Protein AF-A0A6N8BKL2-F1 (afdb_monomer)

Radius of gyration: 17.56 Å; Cα contacts (8 Å, |Δi|>4): 182; chains: 1; bounding box: 46×35×54 Å

Foldseek 3Di:
DDPVVVVVVLVVVLVVLVVVLVVLLQVLLVVCLVCVVVLVVLVVVVCVVCVVLPPDDLVRNLVVQLVVLVVLLQVQLQVLLADVNPSVVVVSNSVSNSSSSCCNVPVQLVQLVPPLCVLSSVLSSVSSVLSNVCNVVVVSDPVPDDPVSVVCNVVGNSVSSSVSSCCNRPVSVVRCVVRPVPD

Sequence (183 aa):
MNLSKRREILNKIILVFILVFIALCFIFTIIGNSFPSITSKVLIAAEEGFSGFVGLDPVQLAIAIFQKNLISSLVVAFISCYLFGIPIFVFMLVNTALIGALLAEHPNFIVGLLPHGIIEIPAVCIALALGWHIWRRKEKTWLKIKRRDVIFFMKTVVPLLIIAAVVEVYVTPHIISRYIILP

Nearest PDB structures (foldseek):
  3szr-assembly1_A  TM=2.527E-01  e=6.346E+00  Homo sapiens
  8hpk-assembly1_A  TM=2.379E-01  e=8.819E+00  Oxalobacter formigenes

Structure (mmCIF, N/CA/C/O backbone):
data_AF-A0A6N8BKL2-F1
#
_entry.id   AF-A0A6N8BKL2-F1
#
loop_
_atom_site.group_PDB
_atom_site.id
_atom_site.type_symbol
_atom_site.label_atom_id
_atom_site.label_alt_id
_atom_site.label_comp_id
_atom_site.label_asym_id
_atom_site.label_entity_id
_atom_site.label_seq_id
_atom_site.pdbx_PDB_ins_code
_atom_site.Cartn_x
_atom_site.Cartn_y
_atom_site.Cartn_z
_atom_site.occupancy
_atom_site.B_iso_or_equiv
_atom_site.auth_seq_id
_atom_site.auth_comp_id
_atom_site.auth_asym_id
_atom_site.auth_atom_id
_atom_site.pdbx_PDB_model_num
ATOM 1 N N . MET A 1 1 ? -27.707 7.767 12.984 1.00 60.28 1 MET A N 1
ATOM 2 C CA . MET A 1 1 ? -27.342 7.646 11.549 1.00 60.28 1 MET A CA 1
ATOM 3 C C . MET A 1 1 ? -27.581 6.214 11.092 1.00 60.28 1 MET A C 1
ATOM 5 O O . MET A 1 1 ? -26.948 5.328 11.657 1.00 60.28 1 MET A O 1
ATOM 9 N N . ASN A 1 2 ? -28.492 6.004 10.133 1.00 76.94 2 ASN A N 1
ATOM 10 C CA . ASN A 1 2 ? -28.848 4.687 9.578 1.00 76.94 2 ASN A CA 1
ATOM 11 C C . ASN A 1 2 ? -27.622 4.008 8.914 1.00 76.94 2 ASN A C 1
ATOM 13 O O . ASN A 1 2 ? -26.730 4.696 8.408 1.00 76.94 2 ASN A O 1
ATOM 17 N N . LEU A 1 3 ? -27.565 2.672 8.946 1.00 71.44 3 LEU A N 1
ATOM 18 C CA . LEU A 1 3 ? -26.536 1.832 8.322 1.00 71.44 3 LEU A CA 1
ATOM 19 C C . LEU A 1 3 ? -26.370 2.120 6.823 1.00 71.44 3 LEU A C 1
ATOM 21 O O . LEU A 1 3 ? -25.237 2.136 6.343 1.00 71.44 3 LEU A O 1
ATOM 25 N N . SER A 1 4 ? -27.459 2.423 6.109 1.00 76.38 4 SER A N 1
ATOM 26 C CA . SER A 1 4 ? -27.415 2.825 4.694 1.00 76.38 4 SER A CA 1
ATOM 27 C C . SER A 1 4 ? -26.560 4.079 4.480 1.00 76.38 4 SER A C 1
ATOM 29 O O . SER A 1 4 ? -25.617 4.068 3.695 1.00 76.38 4 SER A O 1
ATOM 31 N N . LYS A 1 5 ? -26.799 5.123 5.280 1.00 76.00 5 LYS A N 1
ATOM 32 C CA . LYS A 1 5 ? -26.067 6.398 5.227 1.00 76.00 5 LYS A CA 1
ATOM 33 C C . LYS A 1 5 ? -24.588 6.246 5.615 1.00 76.00 5 LYS A C 1
ATOM 35 O O . LYS A 1 5 ? -23.735 6.950 5.089 1.00 76.00 5 LYS A O 1
ATOM 40 N N . ARG A 1 6 ? -24.257 5.303 6.512 1.00 72.44 6 ARG A N 1
ATOM 41 C CA . ARG A 1 6 ? -22.858 4.951 6.848 1.00 72.44 6 ARG A CA 1
ATOM 42 C C . ARG A 1 6 ? -22.132 4.296 5.675 1.00 72.44 6 ARG A C 1
ATOM 44 O O . ARG A 1 6 ? -20.995 4.667 5.404 1.00 72.44 6 ARG A O 1
ATOM 51 N N . ARG A 1 7 ? -22.781 3.341 5.002 1.00 77.38 7 ARG A N 1
ATOM 52 C CA . ARG A 1 7 ? -22.221 2.676 3.816 1.00 77.38 7 ARG A CA 1
ATOM 53 C C . ARG A 1 7 ? -21.999 3.665 2.678 1.00 77.38 7 ARG A C 1
ATOM 55 O O . ARG A 1 7 ? -20.935 3.655 2.080 1.00 77.38 7 ARG A O 1
ATOM 62 N N . GLU A 1 8 ? -22.951 4.560 2.441 1.00 82.31 8 GLU A N 1
ATOM 63 C CA . GLU A 1 8 ? -22.830 5.584 1.400 1.00 82.31 8 GLU A CA 1
ATOM 64 C C . GLU A 1 8 ? -21.620 6.508 1.627 1.00 82.31 8 GLU A C 1
ATOM 66 O O . GLU A 1 8 ? -20.831 6.731 0.712 1.00 82.31 8 GLU A O 1
ATOM 71 N N . ILE A 1 9 ? -21.431 7.000 2.857 1.00 77.00 9 ILE A N 1
ATOM 72 C CA . ILE A 1 9 ? -20.270 7.833 3.210 1.00 77.00 9 ILE A CA 1
ATOM 73 C C . ILE A 1 9 ? -18.964 7.054 3.024 1.00 77.00 9 ILE A C 1
ATOM 75 O O . ILE A 1 9 ? -18.010 7.593 2.470 1.00 77.00 9 ILE A O 1
ATOM 79 N N . LEU A 1 10 ? -18.916 5.791 3.459 1.00 72.38 10 LEU A N 1
ATOM 80 C CA . LEU A 1 10 ? -17.725 4.955 3.316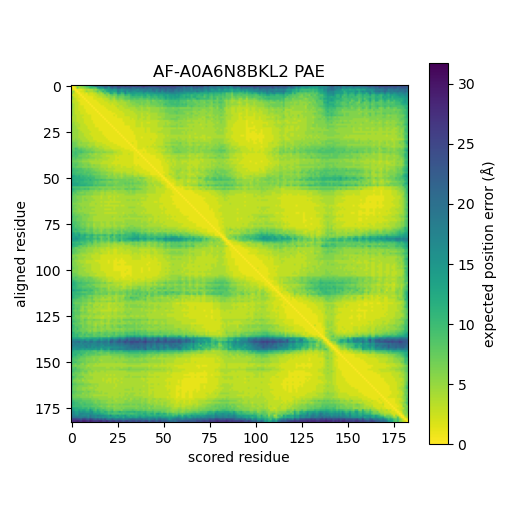 1.00 72.38 10 LEU A CA 1
ATOM 81 C C . LEU A 1 10 ? -17.371 4.725 1.841 1.00 72.38 10 LEU A C 1
ATOM 83 O O . LEU A 1 10 ? -16.214 4.882 1.466 1.00 72.38 10 LEU A O 1
ATOM 87 N N . ASN A 1 11 ? -18.365 4.431 1.003 1.00 79.44 11 ASN A N 1
ATOM 88 C CA . ASN A 1 11 ? -18.169 4.249 -0.433 1.00 79.44 11 ASN A CA 1
ATOM 89 C C . ASN A 1 11 ? -17.652 5.532 -1.095 1.00 79.44 11 ASN A C 1
ATOM 91 O O . ASN A 1 11 ? -16.732 5.469 -1.905 1.00 79.44 11 ASN A O 1
ATOM 95 N N . LYS A 1 12 ? -18.192 6.699 -0.718 1.00 82.81 12 LYS A N 1
ATOM 96 C CA . LYS A 1 12 ? -17.707 8.001 -1.202 1.00 82.81 12 LYS A CA 1
ATOM 97 C C . LYS A 1 12 ? -16.255 8.254 -0.799 1.00 82.81 12 LYS A C 1
ATOM 99 O O . LYS A 1 12 ? -15.475 8.700 -1.629 1.00 82.81 12 LYS A O 1
ATOM 104 N N . ILE A 1 13 ? -15.883 7.940 0.443 1.00 77.38 13 ILE A N 1
ATOM 105 C CA . ILE A 1 13 ? -14.498 8.074 0.915 1.00 77.38 13 ILE A CA 1
ATOM 106 C C . ILE A 1 13 ? -13.573 7.159 0.109 1.00 77.38 13 ILE A C 1
ATOM 108 O O . ILE A 1 13 ? -12.581 7.642 -0.423 1.00 77.38 13 ILE A O 1
ATOM 112 N N . ILE A 1 14 ? -13.910 5.874 -0.030 1.00 77.31 14 ILE A N 1
ATOM 113 C CA . ILE A 1 14 ? -13.110 4.914 -0.808 1.00 77.31 14 ILE A CA 1
ATOM 114 C C . ILE A 1 14 ? -12.957 5.388 -2.258 1.00 77.31 14 ILE A C 1
ATOM 116 O O . ILE A 1 14 ? -11.851 5.372 -2.788 1.00 77.31 14 ILE A O 1
ATOM 120 N N . LEU A 1 15 ? -14.037 5.870 -2.877 1.00 83.81 15 LEU A N 1
ATOM 121 C CA . LEU A 1 15 ? -13.996 6.406 -4.235 1.00 83.81 15 LEU A CA 1
ATOM 122 C C . LEU A 1 15 ? -13.052 7.611 -4.343 1.00 83.81 15 LEU A C 1
ATOM 124 O O . LEU A 1 15 ? -12.209 7.636 -5.233 1.00 83.81 15 LEU A O 1
ATOM 128 N N . VAL A 1 16 ? -13.150 8.582 -3.430 1.00 84.62 16 VAL A N 1
ATOM 129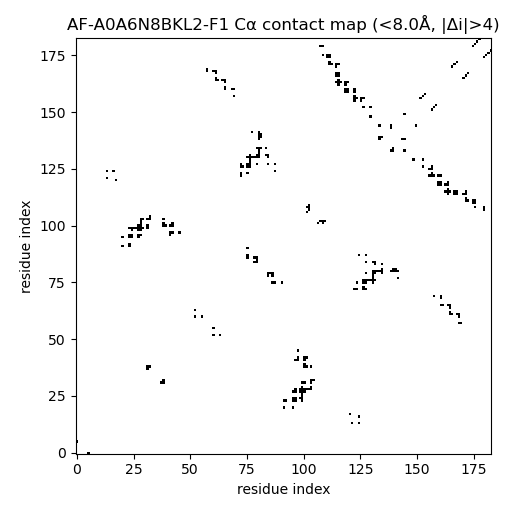 C CA . VAL A 1 16 ? -12.233 9.734 -3.399 1.00 84.62 16 VAL A CA 1
ATOM 130 C C . VAL A 1 16 ? -10.787 9.270 -3.230 1.00 84.62 16 VAL A C 1
ATOM 132 O O . VAL A 1 16 ? -9.911 9.765 -3.930 1.00 84.62 16 VAL A O 1
ATOM 135 N N . PHE A 1 17 ? -10.533 8.291 -2.361 1.00 80.50 17 PHE A N 1
ATOM 136 C CA . PHE A 1 17 ? -9.200 7.719 -2.171 1.00 80.50 17 PHE A CA 1
ATOM 137 C C . PHE A 1 17 ? -8.637 7.100 -3.447 1.00 80.50 17 PHE A C 1
ATOM 139 O O . PHE A 1 17 ? -7.495 7.383 -3.801 1.00 80.50 17 PHE A O 1
ATOM 146 N N . ILE A 1 18 ? -9.439 6.307 -4.156 1.00 81.25 18 ILE A N 1
ATOM 147 C CA . ILE A 1 18 ? -9.050 5.711 -5.437 1.00 81.25 18 ILE A CA 1
ATOM 148 C C . ILE A 1 18 ? -8.745 6.810 -6.461 1.00 81.25 18 ILE A C 1
ATOM 150 O O . ILE A 1 18 ? -7.708 6.763 -7.115 1.00 81.25 18 ILE A O 1
ATOM 154 N N . LEU A 1 19 ? -9.600 7.831 -6.568 1.00 87.06 19 LEU A N 1
ATOM 155 C CA . LEU A 1 19 ? -9.392 8.940 -7.504 1.00 87.06 19 LEU A CA 1
ATOM 156 C C . LEU A 1 19 ? -8.116 9.731 -7.191 1.00 87.06 19 LEU A C 1
ATOM 158 O O . LEU A 1 19 ? -7.357 10.045 -8.105 1.00 87.06 19 LEU A O 1
ATOM 162 N N . VAL A 1 20 ? -7.847 10.014 -5.914 1.00 87.75 20 VAL A N 1
ATOM 163 C CA . VAL A 1 20 ? -6.612 10.689 -5.488 1.00 87.75 20 VAL A CA 1
ATOM 164 C C . VAL A 1 20 ? -5.393 9.808 -5.757 1.00 87.75 20 VAL A C 1
ATOM 166 O O . VAL A 1 20 ? -4.382 10.320 -6.223 1.00 87.75 20 VAL A O 1
ATOM 169 N N . PHE A 1 21 ? -5.478 8.496 -5.520 1.00 86.56 21 PHE A N 1
ATOM 170 C CA . PHE A 1 21 ? -4.390 7.562 -5.825 1.00 86.56 21 PHE A CA 1
ATOM 171 C C . PHE A 1 21 ? -4.045 7.585 -7.316 1.00 86.56 21 PHE A C 1
ATOM 173 O O . PHE A 1 21 ? -2.887 7.763 -7.680 1.00 86.56 21 PHE A O 1
ATOM 180 N N . ILE A 1 22 ? -5.064 7.478 -8.174 1.00 86.88 22 ILE A N 1
ATOM 181 C CA . ILE A 1 22 ? -4.908 7.528 -9.631 1.00 86.88 22 ILE A CA 1
ATOM 182 C C . ILE A 1 22 ? -4.297 8.869 -10.052 1.00 86.88 22 ILE A C 1
ATOM 184 O O . ILE A 1 22 ? -3.325 8.887 -10.804 1.00 86.88 22 ILE A O 1
ATOM 188 N N . ALA A 1 23 ? -4.819 9.987 -9.539 1.00 91.69 23 ALA A N 1
ATOM 189 C CA . ALA A 1 23 ? -4.293 11.315 -9.844 1.00 91.69 23 ALA A CA 1
ATOM 190 C C . ALA A 1 23 ? -2.820 11.460 -9.432 1.00 91.69 23 ALA A C 1
ATOM 192 O O . ALA A 1 23 ? -2.018 11.974 -10.210 1.00 91.69 23 ALA A O 1
ATOM 193 N N . LEU A 1 24 ? -2.445 10.969 -8.247 1.00 92.56 24 LEU A N 1
ATOM 194 C CA . LEU A 1 24 ? -1.059 10.981 -7.786 1.00 92.56 24 LEU A CA 1
ATOM 195 C C . LEU A 1 24 ? -0.154 10.105 -8.655 1.00 92.56 24 LEU A C 1
ATOM 197 O O . LEU A 1 24 ? 0.937 10.557 -8.983 1.00 92.56 24 LEU A O 1
ATOM 201 N N . CYS A 1 25 ? -0.596 8.919 -9.091 1.00 90.88 25 CYS A N 1
ATOM 202 C CA . CYS A 1 25 ? 0.165 8.112 -10.051 1.00 90.88 25 CYS A CA 1
ATOM 203 C C . CYS A 1 25 ? 0.470 8.910 -11.326 1.00 90.88 25 CYS A C 1
ATOM 205 O O . CYS A 1 25 ? 1.629 8.995 -11.718 1.00 90.88 25 CYS A O 1
ATOM 207 N N . PHE A 1 26 ? -0.535 9.560 -11.928 1.00 92.44 26 PHE A N 1
ATOM 208 C CA . PHE A 1 26 ? -0.327 10.396 -13.117 1.00 92.44 26 PHE A CA 1
ATOM 209 C C . PHE A 1 26 ? 0.631 11.562 -12.852 1.00 92.44 26 PHE A C 1
ATOM 211 O O . PHE A 1 26 ? 1.537 11.805 -13.649 1.00 92.44 26 PHE A O 1
ATOM 218 N N . ILE A 1 27 ? 0.460 12.265 -11.730 1.00 95.25 27 ILE A N 1
ATOM 219 C CA . ILE A 1 27 ? 1.337 13.376 -11.340 1.00 95.25 27 ILE A CA 1
ATOM 220 C C . ILE A 1 27 ? 2.782 12.888 -11.200 1.00 95.25 27 ILE A C 1
ATOM 222 O O . ILE A 1 27 ? 3.684 13.488 -11.781 1.00 95.25 27 ILE A O 1
ATOM 226 N N . PHE A 1 28 ? 3.016 11.789 -10.481 1.00 95.31 28 PHE A N 1
ATOM 227 C CA . PHE A 1 28 ? 4.360 11.251 -10.291 1.00 95.31 28 PHE A CA 1
ATOM 228 C C . PHE A 1 28 ? 4.961 10.676 -11.574 1.00 95.31 28 PHE A C 1
ATOM 230 O O . PHE A 1 28 ? 6.167 10.803 -11.759 1.00 95.31 28 PHE A O 1
ATOM 237 N N . THR A 1 29 ? 4.160 10.142 -12.499 1.00 95.00 29 THR A N 1
ATOM 238 C CA . THR A 1 29 ? 4.642 9.774 -13.839 1.00 95.00 29 THR A CA 1
ATOM 239 C C . THR A 1 29 ? 5.080 11.000 -14.642 1.00 95.00 29 THR A C 1
ATOM 241 O O . THR A 1 29 ? 6.131 10.968 -15.279 1.00 95.00 29 THR A O 1
ATOM 244 N N . ILE A 1 30 ? 4.330 12.107 -14.602 1.00 95.88 30 ILE A N 1
ATOM 245 C CA . ILE A 1 30 ? 4.718 13.356 -15.285 1.00 95.88 30 ILE A CA 1
ATOM 246 C C . ILE A 1 30 ? 5.999 13.935 -14.673 1.00 95.88 30 ILE A C 1
ATOM 248 O O . ILE A 1 30 ? 6.917 14.317 -15.402 1.00 95.88 30 ILE A O 1
ATOM 252 N N . ILE A 1 31 ? 6.082 13.972 -13.339 1.00 95.25 31 ILE A N 1
ATOM 253 C CA . ILE A 1 31 ? 7.291 14.390 -12.617 1.00 95.25 31 ILE A CA 1
ATOM 254 C C . ILE A 1 31 ? 8.466 13.486 -12.998 1.00 95.25 31 ILE A C 1
ATOM 256 O O . ILE A 1 31 ? 9.531 13.997 -13.331 1.00 95.25 31 ILE A O 1
ATOM 260 N N . GLY A 1 32 ? 8.277 12.166 -13.014 1.00 95.00 32 GLY A N 1
ATOM 261 C CA . GLY A 1 32 ? 9.332 11.213 -13.350 1.00 95.00 32 GLY A CA 1
ATOM 262 C C . GLY A 1 32 ? 9.868 11.381 -14.776 1.00 95.00 32 GLY A C 1
ATOM 263 O O . GLY A 1 32 ? 11.079 11.364 -14.988 1.00 95.00 32 GLY A O 1
ATOM 264 N N . ASN A 1 33 ? 8.988 11.647 -15.745 1.00 94.69 33 ASN A N 1
ATOM 265 C CA . ASN A 1 33 ? 9.389 11.973 -17.119 1.00 94.69 33 ASN A CA 1
ATOM 266 C C . ASN A 1 33 ? 10.136 13.313 -17.216 1.00 94.69 33 ASN A C 1
ATOM 268 O O . ASN A 1 33 ? 11.060 13.462 -18.012 1.00 94.69 33 ASN A O 1
ATOM 272 N N . SER A 1 34 ? 9.740 14.295 -16.403 1.00 96.56 34 SER A N 1
ATOM 273 C CA . SER A 1 34 ? 10.339 15.636 -16.405 1.00 96.56 34 SER A CA 1
ATOM 274 C C . SER A 1 34 ? 11.691 15.677 -15.683 1.00 96.56 34 SER A C 1
ATOM 276 O O . SER A 1 34 ? 12.529 16.525 -15.987 1.00 96.56 34 SER A O 1
ATOM 278 N N . PHE A 1 35 ? 11.915 14.767 -14.729 1.00 95.94 35 PHE A N 1
ATOM 279 C CA . PHE A 1 35 ? 13.113 14.716 -13.893 1.00 95.94 35 PHE A CA 1
ATOM 280 C C . PHE A 1 35 ? 13.697 13.293 -13.815 1.00 95.94 35 PHE A C 1
ATOM 282 O O . PHE A 1 35 ? 13.614 12.652 -12.763 1.00 95.94 35 PHE A O 1
ATOM 289 N N . PRO A 1 36 ? 14.372 12.806 -14.877 1.00 93.81 36 PRO A N 1
ATOM 290 C CA . PRO A 1 36 ? 14.936 11.451 -14.906 1.00 93.81 36 PRO A CA 1
ATOM 291 C C . PRO A 1 36 ? 15.910 11.145 -13.756 1.00 93.81 36 PRO A C 1
ATOM 293 O O . PRO A 1 36 ? 16.000 10.015 -13.290 1.00 93.81 36 PRO A O 1
ATOM 296 N N . SER A 1 37 ? 16.615 12.160 -13.242 1.00 93.56 37 SER A N 1
ATOM 297 C CA . SER A 1 37 ? 17.523 12.017 -12.095 1.00 93.56 37 SER A CA 1
ATOM 298 C C . SER A 1 37 ? 16.810 11.743 -10.765 1.00 93.56 37 SER A C 1
ATOM 300 O O . SER A 1 37 ? 17.428 11.228 -9.833 1.00 93.56 37 SER A O 1
ATOM 302 N N . ILE A 1 38 ? 15.531 12.112 -10.646 1.00 91.62 38 ILE A N 1
ATOM 303 C CA . ILE A 1 38 ? 14.688 11.757 -9.499 1.00 91.62 38 ILE A CA 1
ATOM 304 C C . ILE A 1 38 ? 14.165 10.337 -9.693 1.00 91.62 38 ILE A C 1
ATOM 306 O O . ILE A 1 38 ? 14.231 9.543 -8.759 1.00 91.62 38 ILE A O 1
ATOM 310 N N . THR A 1 39 ? 13.708 10.012 -10.903 1.00 93.94 39 THR A N 1
ATOM 311 C CA . THR A 1 39 ? 13.217 8.678 -11.274 1.00 93.94 39 THR A CA 1
ATOM 312 C C . THR A 1 39 ? 14.236 7.598 -10.957 1.00 93.94 39 THR A C 1
ATOM 314 O O . THR A 1 39 ? 13.923 6.683 -10.200 1.00 93.94 39 THR A O 1
ATOM 317 N N . SER A 1 40 ? 15.481 7.761 -11.409 1.00 93.50 40 SER A N 1
ATOM 318 C CA . SER A 1 40 ? 16.539 6.784 -11.143 1.00 93.50 40 SER A CA 1
ATOM 319 C C . SER A 1 40 ? 16.803 6.593 -9.648 1.00 93.50 40 SER A C 1
ATOM 321 O O . SER A 1 40 ? 16.931 5.466 -9.188 1.00 93.50 40 SER A O 1
ATOM 323 N N . LYS A 1 41 ? 16.803 7.666 -8.846 1.00 94.44 41 LYS A N 1
ATOM 324 C CA . LYS A 1 41 ? 16.955 7.565 -7.382 1.00 94.44 41 LYS A CA 1
ATOM 325 C C . LYS A 1 41 ? 15.798 6.822 -6.722 1.00 94.44 41 LYS A C 1
ATOM 327 O O . LYS A 1 41 ? 16.027 6.048 -5.798 1.00 94.44 41 LYS A O 1
ATOM 332 N N . VAL A 1 42 ? 14.568 7.082 -7.164 1.00 93.12 42 VAL A N 1
ATOM 333 C CA . VAL A 1 42 ? 13.373 6.405 -6.642 1.00 93.12 42 VAL A CA 1
ATOM 334 C C . VAL A 1 42 ? 13.408 4.920 -6.995 1.00 93.12 42 VAL A C 1
ATOM 336 O O . VAL A 1 42 ? 13.109 4.100 -6.132 1.00 93.12 42 VAL A O 1
ATOM 339 N N . LEU A 1 43 ? 13.814 4.571 -8.217 1.00 92.06 43 LEU A N 1
ATOM 340 C CA . LEU A 1 43 ? 13.940 3.179 -8.649 1.00 92.06 43 LEU A CA 1
ATOM 341 C C . LEU A 1 43 ? 15.077 2.449 -7.932 1.00 92.06 43 LEU A C 1
ATOM 343 O O . LEU A 1 43 ? 14.847 1.348 -7.451 1.00 92.06 43 LEU A O 1
ATOM 347 N N . ILE A 1 44 ? 16.239 3.079 -7.736 1.00 93.25 44 ILE A N 1
ATOM 348 C CA . ILE A 1 44 ? 17.329 2.508 -6.925 1.00 93.25 44 ILE A CA 1
ATOM 349 C C . ILE A 1 44 ? 16.855 2.252 -5.487 1.00 93.25 44 ILE A C 1
ATOM 351 O O . ILE A 1 44 ? 17.046 1.163 -4.955 1.00 93.25 44 ILE A O 1
ATOM 355 N N . ALA A 1 45 ? 16.171 3.216 -4.862 1.00 91.50 45 ALA A N 1
ATOM 356 C CA . ALA A 1 45 ? 15.613 3.025 -3.522 1.00 91.50 45 ALA A CA 1
ATOM 357 C C . ALA A 1 45 ? 14.550 1.908 -3.484 1.00 91.50 45 ALA A C 1
ATOM 359 O O . ALA A 1 45 ? 14.413 1.208 -2.477 1.00 91.50 45 ALA A O 1
ATOM 360 N N . ALA A 1 46 ? 13.795 1.730 -4.574 1.00 87.50 46 ALA A N 1
ATOM 361 C CA . ALA A 1 46 ? 12.870 0.616 -4.725 1.00 87.50 46 ALA A CA 1
ATOM 362 C C . ALA A 1 46 ? 13.631 -0.715 -4.788 1.00 87.50 46 ALA A C 1
ATOM 364 O O . ALA A 1 46 ? 13.339 -1.613 -4.002 1.00 87.50 46 ALA A O 1
ATOM 365 N N . GLU A 1 47 ? 14.629 -0.828 -5.664 1.00 88.19 47 GLU A N 1
ATOM 366 C CA . GLU A 1 47 ? 15.470 -2.019 -5.809 1.00 88.19 47 GLU A CA 1
ATOM 367 C C . GLU A 1 47 ? 16.138 -2.405 -4.490 1.00 88.19 47 GLU A C 1
ATOM 369 O O . GLU A 1 47 ? 16.077 -3.567 -4.096 1.00 88.19 47 GLU A O 1
ATOM 374 N N . GLU A 1 48 ? 16.694 -1.446 -3.749 1.00 89.38 48 GLU A N 1
ATOM 375 C CA . GLU A 1 48 ? 17.251 -1.685 -2.414 1.00 89.38 48 GLU A CA 1
ATOM 376 C C . GLU A 1 48 ? 16.190 -2.239 -1.451 1.00 89.38 48 GLU A C 1
ATOM 378 O O . GLU A 1 48 ? 16.433 -3.236 -0.762 1.00 89.38 48 GLU A O 1
ATOM 383 N N . GLY A 1 49 ? 14.989 -1.650 -1.446 1.00 84.69 49 GLY A N 1
ATOM 384 C CA . GLY A 1 49 ? 13.860 -2.090 -0.622 1.00 84.69 49 GLY A CA 1
ATOM 385 C C . GLY A 1 49 ? 13.296 -3.468 -0.992 1.00 84.69 49 GLY A C 1
ATOM 386 O O . GLY A 1 49 ? 12.712 -4.134 -0.134 1.00 84.69 49 GLY A O 1
ATOM 387 N N . PHE A 1 50 ? 13.488 -3.910 -2.237 1.00 85.00 50 PHE A N 1
ATOM 388 C CA . PHE A 1 50 ? 13.063 -5.218 -2.749 1.00 85.00 50 PHE A CA 1
ATOM 389 C C . PHE A 1 50 ? 14.229 -6.199 -2.963 1.00 85.00 50 PHE A C 1
ATOM 391 O O . PHE A 1 50 ? 14.007 -7.328 -3.389 1.00 85.00 50 PHE A O 1
ATOM 398 N N . SER A 1 51 ? 15.464 -5.828 -2.625 1.00 86.69 51 SER A N 1
ATOM 399 C CA . SER A 1 51 ? 16.664 -6.643 -2.868 1.00 86.69 51 SER A CA 1
ATOM 400 C C . SER A 1 51 ? 16.585 -8.036 -2.232 1.00 86.69 51 SER A C 1
ATOM 402 O O . SER A 1 51 ? 16.965 -9.028 -2.851 1.00 86.69 51 SER A O 1
ATOM 404 N N . GLY A 1 52 ? 15.991 -8.142 -1.038 1.00 87.00 52 GLY A N 1
ATOM 405 C CA . GLY A 1 52 ? 15.756 -9.416 -0.348 1.00 87.00 52 GLY A CA 1
ATOM 406 C C . GLY A 1 52 ? 14.708 -10.327 -1.001 1.00 87.00 52 GLY A C 1
ATOM 407 O O . GLY A 1 52 ? 14.456 -11.415 -0.492 1.00 87.00 52 GLY A O 1
ATOM 408 N N . PHE A 1 53 ? 14.064 -9.880 -2.083 1.00 88.25 53 PHE A N 1
ATOM 409 C CA . PHE A 1 53 ? 13.017 -10.618 -2.789 1.00 88.25 53 PHE A CA 1
ATOM 410 C C . PHE A 1 53 ? 13.583 -11.310 -4.040 1.00 88.25 53 PHE A C 1
ATOM 412 O O . PHE A 1 53 ? 12.950 -12.209 -4.596 1.00 88.25 53 PHE A O 1
ATOM 419 N N . VAL A 1 54 ? 14.781 -10.910 -4.483 1.00 86.56 54 VAL A N 1
ATOM 420 C CA . VAL A 1 54 ? 15.444 -11.461 -5.667 1.00 86.56 54 VAL A CA 1
ATOM 421 C C . VAL A 1 54 ? 15.844 -12.915 -5.413 1.00 86.56 54 VAL A C 1
ATOM 423 O O . VAL A 1 54 ? 16.494 -13.232 -4.421 1.00 86.56 54 VAL A O 1
ATOM 426 N N . GLY A 1 55 ? 15.468 -13.805 -6.334 1.00 87.06 55 GLY A N 1
ATOM 427 C CA . GLY A 1 55 ? 15.815 -15.229 -6.273 1.00 87.06 55 GLY A CA 1
ATOM 428 C C . GLY A 1 55 ? 14.929 -16.077 -5.355 1.00 87.06 55 GLY A C 1
ATOM 429 O O . GLY A 1 55 ? 15.144 -17.286 -5.280 1.00 87.06 55 GLY A O 1
ATOM 430 N N . LEU A 1 56 ? 13.929 -15.483 -4.695 1.00 91.69 56 LEU A N 1
ATOM 431 C CA . LEU A 1 56 ? 12.912 -16.240 -3.966 1.00 91.69 56 LEU A CA 1
ATOM 432 C C . LEU A 1 56 ? 12.064 -17.071 -4.935 1.00 91.69 56 LEU A C 1
ATOM 434 O O . LEU A 1 56 ? 11.711 -16.614 -6.026 1.00 91.69 56 LEU A O 1
ATOM 438 N N . ASP A 1 57 ? 11.687 -18.281 -4.518 1.00 94.88 57 ASP A N 1
ATOM 439 C CA . ASP A 1 57 ? 10.675 -19.039 -5.252 1.00 94.88 57 ASP A CA 1
ATOM 440 C C . ASP A 1 57 ? 9.299 -18.339 -5.161 1.00 94.88 57 ASP A C 1
ATOM 442 O O . ASP A 1 57 ? 9.074 -17.531 -4.253 1.00 94.88 57 ASP A O 1
ATOM 446 N N . PRO A 1 58 ? 8.348 -18.629 -6.070 1.00 94.06 58 PRO A N 1
ATOM 447 C CA . PRO A 1 58 ? 7.064 -17.926 -6.107 1.00 94.06 58 PRO A CA 1
ATOM 448 C C . PRO A 1 58 ? 6.283 -17.953 -4.783 1.00 94.06 58 PRO A C 1
ATOM 450 O O . PRO A 1 58 ? 5.621 -16.976 -4.432 1.00 94.06 58 PRO A O 1
ATOM 453 N N . VAL A 1 59 ? 6.365 -19.039 -4.010 1.00 96.06 59 VAL A N 1
ATOM 454 C CA . VAL A 1 59 ? 5.664 -19.129 -2.722 1.00 96.06 59 VAL A CA 1
ATOM 455 C C . VAL A 1 59 ? 6.333 -18.214 -1.699 1.00 96.06 59 VAL A C 1
ATOM 457 O O . VAL A 1 59 ? 5.648 -17.451 -1.015 1.00 96.06 59 VAL A O 1
ATOM 460 N N . GLN A 1 60 ? 7.664 -18.249 -1.617 1.00 95.88 60 GLN A N 1
ATOM 461 C CA . GLN A 1 60 ? 8.434 -17.363 -0.738 1.00 95.88 60 GLN A CA 1
ATOM 462 C C . GLN A 1 60 ? 8.212 -15.888 -1.083 1.00 95.88 60 GLN A C 1
ATOM 464 O O . GLN A 1 60 ? 7.987 -15.074 -0.185 1.00 95.88 60 GLN A O 1
ATOM 469 N N . LEU A 1 61 ? 8.200 -15.552 -2.374 1.00 94.44 61 LEU A N 1
ATOM 470 C CA . LEU A 1 61 ? 7.946 -14.197 -2.851 1.00 94.44 61 LEU A CA 1
ATOM 471 C C . LEU A 1 61 ? 6.538 -13.717 -2.468 1.00 94.44 61 LEU A C 1
ATOM 473 O O . LEU A 1 61 ? 6.382 -12.606 -1.961 1.00 94.44 61 LEU A O 1
ATOM 477 N N . ALA A 1 62 ? 5.517 -14.563 -2.639 1.00 95.50 62 ALA A N 1
ATOM 478 C CA . ALA A 1 62 ? 4.143 -14.216 -2.276 1.00 95.50 62 ALA A CA 1
ATOM 479 C C . ALA A 1 62 ? 4.003 -13.980 -0.766 1.00 95.50 62 ALA A C 1
ATOM 481 O O . ALA A 1 62 ? 3.336 -13.035 -0.340 1.00 95.50 62 ALA A O 1
ATOM 482 N N . ILE A 1 63 ? 4.672 -14.797 0.055 1.00 96.38 63 ILE A N 1
ATOM 483 C CA . ILE A 1 63 ? 4.722 -14.605 1.509 1.00 96.38 63 ILE A CA 1
ATOM 484 C C . ILE A 1 63 ? 5.421 -13.284 1.858 1.00 96.38 63 ILE A C 1
ATOM 486 O O . ILE A 1 63 ? 4.898 -12.535 2.686 1.00 96.38 63 ILE A O 1
ATOM 490 N N . ALA A 1 64 ? 6.555 -12.971 1.228 1.00 94.94 64 ALA A N 1
ATOM 491 C CA . ALA A 1 64 ? 7.310 -11.743 1.483 1.00 94.94 64 ALA A CA 1
ATOM 492 C C . ALA A 1 64 ? 6.506 -10.479 1.123 1.00 94.94 64 ALA A C 1
ATOM 494 O O . ALA A 1 64 ? 6.415 -9.546 1.928 1.00 94.94 64 ALA A O 1
ATOM 495 N N . ILE A 1 65 ? 5.847 -10.471 -0.041 1.00 93.00 65 ILE A N 1
ATOM 496 C CA . ILE A 1 65 ? 4.953 -9.384 -0.475 1.00 93.00 65 ILE A CA 1
ATOM 497 C C . ILE A 1 65 ? 3.778 -9.233 0.494 1.00 93.00 65 ILE A C 1
ATOM 499 O O . ILE A 1 65 ? 3.504 -8.131 0.982 1.00 93.00 65 ILE A O 1
ATOM 503 N N . PHE A 1 66 ? 3.122 -10.343 0.851 1.00 96.31 66 PHE A N 1
ATOM 504 C CA . PHE A 1 66 ? 2.049 -10.335 1.842 1.00 96.31 66 PHE A CA 1
ATOM 505 C C . PHE A 1 66 ? 2.516 -9.743 3.179 1.00 96.31 66 PHE A C 1
ATOM 507 O O . PHE A 1 66 ? 1.828 -8.891 3.741 1.00 96.31 66 PHE A O 1
ATOM 514 N N . GLN A 1 67 ? 3.685 -10.146 3.685 1.00 95.44 67 GLN A N 1
ATOM 515 C CA . GLN A 1 67 ? 4.239 -9.642 4.943 1.00 95.44 67 GLN A CA 1
ATOM 516 C C . GLN A 1 67 ? 4.531 -8.141 4.883 1.00 95.44 67 GLN A C 1
ATOM 518 O O . GLN A 1 67 ? 4.128 -7.411 5.792 1.00 95.44 67 GLN A O 1
ATOM 523 N N . LYS A 1 68 ? 5.170 -7.662 3.808 1.00 92.31 68 LYS A N 1
ATOM 524 C CA . LYS A 1 68 ? 5.432 -6.230 3.591 1.00 92.31 68 LYS A CA 1
ATOM 525 C C . LYS A 1 68 ? 4.132 -5.421 3.637 1.00 92.31 68 LYS A C 1
ATOM 527 O O . LYS A 1 68 ? 4.044 -4.428 4.366 1.00 92.31 68 LYS A O 1
ATOM 532 N N . ASN A 1 69 ? 3.100 -5.877 2.931 1.00 93.31 69 ASN A N 1
ATOM 533 C CA . ASN A 1 69 ? 1.809 -5.192 2.875 1.00 93.31 69 ASN A CA 1
ATOM 534 C C . ASN A 1 69 ? 1.001 -5.317 4.173 1.00 93.31 69 ASN A C 1
ATOM 536 O O . ASN A 1 69 ? 0.303 -4.375 4.566 1.00 93.31 69 ASN A O 1
ATOM 540 N N . LEU A 1 70 ? 1.131 -6.437 4.887 1.00 95.88 70 LEU A N 1
ATOM 541 C CA . LEU A 1 70 ? 0.545 -6.635 6.210 1.00 95.88 70 LEU A CA 1
ATOM 542 C C . LEU A 1 70 ? 1.152 -5.667 7.227 1.00 95.88 70 LEU A C 1
ATOM 544 O O . LEU A 1 70 ? 0.406 -4.982 7.926 1.00 95.88 70 LEU A O 1
ATOM 548 N N . ILE A 1 71 ? 2.484 -5.578 7.287 1.00 93.44 71 ILE A N 1
ATOM 549 C CA . ILE A 1 71 ? 3.199 -4.656 8.179 1.00 93.44 71 ILE A CA 1
ATOM 550 C C . ILE A 1 71 ? 2.806 -3.218 7.850 1.00 93.44 71 ILE A C 1
ATOM 552 O O . ILE A 1 71 ? 2.422 -2.474 8.750 1.00 93.44 71 ILE A O 1
ATOM 556 N N . SER A 1 72 ? 2.816 -2.847 6.568 1.00 89.81 72 SER A N 1
ATOM 557 C CA . SER A 1 72 ? 2.395 -1.515 6.127 1.00 89.81 72 SER A CA 1
ATOM 558 C C . SER A 1 72 ? 0.961 -1.193 6.568 1.00 89.81 72 SER A C 1
ATOM 560 O O . SER A 1 72 ? 0.711 -0.160 7.190 1.00 89.81 72 SER A O 1
ATOM 562 N N . SER A 1 73 ? 0.023 -2.121 6.366 1.00 91.88 73 SER A N 1
ATOM 563 C CA . SER A 1 73 ? -1.378 -1.955 6.778 1.00 91.88 73 SER A CA 1
ATOM 564 C C . SER A 1 73 ? -1.543 -1.856 8.296 1.00 91.88 73 SER A C 1
ATOM 566 O O . SER A 1 73 ? -2.353 -1.061 8.779 1.00 91.88 73 SER A O 1
ATOM 568 N N . LEU A 1 74 ? -0.772 -2.630 9.067 1.00 91.94 74 LEU A N 1
ATOM 569 C CA . LEU A 1 74 ? -0.752 -2.556 10.529 1.00 91.94 74 LEU A CA 1
ATOM 570 C C . LEU A 1 74 ? -0.202 -1.213 11.010 1.00 91.94 74 LEU A C 1
ATOM 572 O O . LEU A 1 74 ? -0.796 -0.604 11.898 1.00 91.94 74 LEU A O 1
ATOM 576 N N . VAL A 1 75 ? 0.883 -0.725 10.407 1.00 89.62 75 VAL A N 1
ATOM 577 C CA . VAL A 1 75 ? 1.478 0.584 10.712 1.00 89.62 75 VAL A CA 1
ATOM 578 C C . VAL A 1 75 ? 0.493 1.704 10.385 1.00 89.62 75 VAL A C 1
ATOM 580 O O . VAL A 1 75 ? 0.247 2.567 11.230 1.00 89.62 75 VAL A O 1
ATOM 583 N N . VAL A 1 76 ? -0.144 1.666 9.212 1.00 88.31 76 VAL A N 1
ATOM 584 C CA . VAL A 1 76 ? -1.177 2.637 8.827 1.00 88.31 76 VAL A CA 1
ATOM 585 C C . VAL A 1 76 ? -2.337 2.609 9.822 1.00 88.31 76 VAL A C 1
ATOM 587 O O . VAL A 1 76 ? -2.723 3.667 10.321 1.00 88.31 76 VAL A O 1
ATOM 590 N N . ALA A 1 77 ? -2.864 1.433 10.176 1.00 87.94 77 ALA A N 1
ATOM 591 C CA . ALA A 1 77 ? -3.933 1.308 11.169 1.00 87.94 77 ALA A CA 1
ATOM 592 C C . ALA A 1 77 ? -3.502 1.841 12.547 1.00 87.94 77 ALA A C 1
ATOM 594 O O . ALA A 1 77 ? -4.242 2.591 13.190 1.00 87.94 77 ALA A O 1
ATOM 595 N N . PHE A 1 78 ? -2.291 1.501 12.986 1.00 86.88 78 PHE A N 1
ATOM 596 C CA . PHE A 1 78 ? -1.750 1.894 14.281 1.00 86.88 78 PHE A CA 1
ATOM 597 C C . PHE A 1 78 ? -1.550 3.404 14.382 1.00 86.88 78 PHE A C 1
ATOM 599 O O . PHE A 1 78 ? -2.113 4.040 15.271 1.00 86.88 78 PHE A O 1
ATOM 606 N N . ILE A 1 79 ? -0.802 4.010 13.459 1.00 84.38 79 ILE A N 1
ATOM 607 C CA . ILE A 1 79 ? -0.509 5.447 13.510 1.00 84.38 79 ILE A CA 1
ATOM 608 C C . ILE A 1 79 ? -1.803 6.258 13.321 1.00 84.38 79 ILE A C 1
ATOM 610 O O . ILE A 1 79 ? -1.979 7.322 13.921 1.00 84.38 79 ILE A O 1
ATOM 614 N N . SER A 1 80 ? -2.776 5.730 12.574 1.00 82.75 80 SER A N 1
ATOM 615 C CA . SER A 1 80 ? -4.090 6.366 12.413 1.00 82.75 80 SER A CA 1
ATOM 616 C C . SER A 1 80 ? -4.923 6.378 13.696 1.00 82.75 80 SER A C 1
ATOM 618 O O . SER A 1 80 ? -5.833 7.201 13.810 1.00 82.75 80 SER A O 1
ATOM 620 N N . CYS A 1 81 ? -4.570 5.558 14.695 1.00 79.81 81 CYS A N 1
ATOM 621 C CA . CYS A 1 81 ? -5.099 5.668 16.057 1.00 79.81 81 CYS A CA 1
ATOM 622 C C . CYS A 1 81 ? -4.641 6.942 16.786 1.00 79.81 81 CYS A C 1
ATOM 624 O O . CYS A 1 81 ? -5.127 7.183 17.889 1.00 79.81 81 CYS A O 1
ATOM 626 N N . TYR A 1 82 ? -3.717 7.729 16.215 1.00 78.12 82 TYR A N 1
ATOM 627 C CA . TYR A 1 82 ? -3.125 8.927 16.823 1.00 78.12 82 TYR A CA 1
ATOM 628 C C . TYR A 1 82 ? -3.207 10.160 15.918 1.00 78.12 82 TYR A C 1
ATOM 630 O O . TYR A 1 82 ? -3.582 11.234 16.385 1.00 78.12 82 TYR A O 1
ATOM 638 N N . LEU A 1 83 ? -2.896 10.002 14.628 1.00 76.31 83 LEU A N 1
ATOM 639 C CA . LEU A 1 83 ? -2.653 11.110 13.698 1.00 76.31 83 LEU A CA 1
ATOM 640 C C . LEU A 1 83 ? -3.819 11.412 12.749 1.00 76.31 83 LEU A C 1
ATOM 642 O O . LEU A 1 83 ? -3.591 11.877 11.640 1.00 76.31 83 LEU A O 1
ATOM 646 N N . PHE A 1 84 ? -5.065 11.137 13.149 1.00 71.62 84 PHE A N 1
ATOM 647 C CA . PHE A 1 84 ? -6.259 11.559 12.397 1.00 71.62 84 PHE A CA 1
ATOM 648 C C . PHE A 1 84 ? -6.168 11.221 10.889 1.00 71.62 84 PHE A C 1
ATOM 650 O O . PHE A 1 84 ? -6.472 12.034 10.021 1.00 71.62 84 PHE A O 1
ATOM 657 N N . GLY A 1 85 ? -5.705 10.011 10.569 1.00 67.94 85 GLY A N 1
ATOM 658 C CA . GLY A 1 85 ? -5.618 9.532 9.192 1.00 67.94 85 GLY A CA 1
ATOM 659 C C . GLY A 1 85 ? -4.481 10.108 8.339 1.00 67.94 85 GLY A C 1
ATOM 660 O O . GLY A 1 85 ? -4.366 9.680 7.203 1.00 67.94 85 GLY A O 1
ATOM 661 N N . ILE A 1 86 ? -3.589 10.968 8.853 1.00 77.50 86 ILE A N 1
ATOM 662 C CA . ILE A 1 86 ? -2.362 11.406 8.143 1.00 77.50 86 ILE A CA 1
ATOM 663 C C . ILE A 1 86 ? -1.556 10.246 7.508 1.00 77.50 86 ILE A C 1
ATOM 665 O O . ILE A 1 86 ? -1.093 10.405 6.377 1.00 77.50 86 ILE A O 1
ATOM 669 N N . PRO A 1 87 ? -1.404 9.068 8.151 1.00 79.69 87 PRO A N 1
ATOM 670 C CA . PRO A 1 87 ? -0.575 7.981 7.621 1.00 79.69 87 PRO A CA 1
ATOM 671 C C . PRO A 1 87 ? -0.992 7.470 6.248 1.00 79.69 87 PRO A C 1
ATOM 673 O O . PRO A 1 87 ? -0.138 6.988 5.508 1.00 79.69 87 PRO A O 1
ATOM 676 N N . ILE A 1 88 ? -2.272 7.590 5.876 1.00 75.81 88 ILE A N 1
ATOM 677 C CA . ILE A 1 88 ? -2.692 7.163 4.541 1.00 75.81 88 ILE A CA 1
ATOM 678 C C . ILE A 1 88 ? -2.120 8.064 3.452 1.00 75.81 88 ILE A C 1
ATOM 680 O O . ILE A 1 88 ? -1.788 7.566 2.389 1.00 75.81 88 ILE A O 1
ATOM 684 N N . PHE A 1 89 ? -1.953 9.364 3.709 1.00 81.25 89 PHE A N 1
ATOM 685 C CA . PHE A 1 89 ? -1.380 10.272 2.721 1.00 81.25 89 PHE A CA 1
ATOM 686 C C . PHE A 1 89 ? 0.091 9.947 2.495 1.00 81.25 89 PHE A C 1
ATOM 688 O O . PHE A 1 89 ? 0.526 9.902 1.354 1.00 81.25 89 PHE A O 1
ATOM 695 N N . VAL A 1 90 ? 0.835 9.632 3.560 1.00 85.19 90 VAL A N 1
ATOM 696 C CA . VAL A 1 90 ? 2.227 9.173 3.443 1.00 85.19 90 VAL A CA 1
ATOM 697 C C . VAL A 1 90 ? 2.291 7.850 2.680 1.00 85.19 90 VAL A C 1
ATOM 699 O O . VAL A 1 90 ? 3.069 7.733 1.739 1.00 85.19 90 VAL A O 1
ATOM 702 N N . PHE A 1 91 ? 1.433 6.884 3.028 1.00 84.00 91 PHE A N 1
ATOM 703 C CA . PHE A 1 91 ? 1.333 5.616 2.305 1.00 84.00 91 PHE A CA 1
ATOM 704 C C . PHE A 1 91 ? 1.040 5.839 0.814 1.00 84.00 91 PHE A C 1
ATOM 706 O O . PHE A 1 91 ? 1.722 5.272 -0.037 1.00 84.00 91 PHE A O 1
ATOM 713 N N . MET A 1 92 ? 0.061 6.682 0.481 1.00 84.44 92 MET A N 1
ATOM 714 C CA . MET A 1 92 ? -0.279 6.995 -0.905 1.00 84.44 92 MET A CA 1
ATOM 715 C C . MET A 1 92 ? 0.886 7.667 -1.619 1.00 84.44 92 MET A C 1
ATOM 717 O O . MET A 1 92 ? 1.240 7.227 -2.703 1.00 84.44 92 MET A O 1
ATOM 721 N N . LEU A 1 93 ? 1.506 8.686 -1.021 1.00 90.44 93 LEU A N 1
ATOM 722 C CA . LEU A 1 93 ? 2.621 9.410 -1.629 1.00 90.44 93 LEU A CA 1
ATOM 723 C C . LEU A 1 93 ? 3.786 8.475 -1.955 1.00 90.44 93 LEU A C 1
ATOM 725 O O . LEU A 1 93 ? 4.270 8.499 -3.078 1.00 90.44 93 LEU A O 1
ATOM 729 N N . VAL A 1 94 ? 4.194 7.617 -1.016 1.00 88.88 94 VAL A N 1
ATOM 730 C CA . VAL A 1 94 ? 5.309 6.685 -1.241 1.00 88.88 94 VAL A CA 1
ATOM 731 C C . VAL A 1 94 ? 4.969 5.674 -2.339 1.00 88.88 94 VAL A C 1
ATOM 733 O O . VAL A 1 94 ? 5.737 5.527 -3.284 1.00 88.88 94 VAL A O 1
ATOM 736 N N . ASN A 1 95 ? 3.807 5.013 -2.269 1.00 88.81 95 ASN A N 1
ATOM 737 C CA . ASN A 1 95 ? 3.449 3.992 -3.261 1.00 88.81 95 ASN A CA 1
ATOM 738 C C . ASN A 1 95 ? 3.198 4.585 -4.654 1.00 88.81 95 ASN A C 1
ATOM 740 O O . ASN A 1 95 ? 3.635 4.018 -5.651 1.00 88.81 95 ASN A O 1
ATOM 744 N N . THR A 1 96 ? 2.539 5.741 -4.743 1.00 91.38 96 THR A N 1
ATOM 745 C CA . THR A 1 96 ? 2.283 6.403 -6.034 1.00 91.38 96 THR A CA 1
ATOM 746 C C . THR A 1 96 ? 3.537 7.040 -6.625 1.00 91.38 96 THR A C 1
ATOM 748 O O . THR A 1 96 ? 3.644 7.091 -7.846 1.00 91.38 96 THR A O 1
ATOM 751 N N . ALA A 1 97 ? 4.515 7.453 -5.810 1.00 93.31 97 ALA A N 1
ATOM 752 C CA . ALA A 1 97 ? 5.824 7.885 -6.299 1.00 93.31 97 ALA A CA 1
ATOM 753 C C . ALA A 1 97 ? 6.623 6.720 -6.900 1.00 93.31 97 ALA A C 1
ATOM 755 O O . ALA A 1 97 ? 7.175 6.870 -7.987 1.00 93.31 97 ALA A O 1
ATOM 756 N N . LEU A 1 98 ? 6.634 5.555 -6.238 1.00 91.25 98 LEU A N 1
ATOM 757 C CA . LEU A 1 98 ? 7.269 4.339 -6.763 1.00 91.25 98 LEU A CA 1
ATOM 758 C C . LEU A 1 98 ? 6.624 3.898 -8.083 1.00 91.25 98 LEU A C 1
ATOM 760 O O . LEU A 1 98 ? 7.317 3.701 -9.078 1.00 91.25 98 LEU A O 1
ATOM 764 N N . ILE A 1 99 ? 5.290 3.805 -8.109 1.00 91.12 99 ILE A N 1
ATOM 765 C CA . ILE A 1 99 ? 4.535 3.461 -9.320 1.00 91.12 99 ILE A CA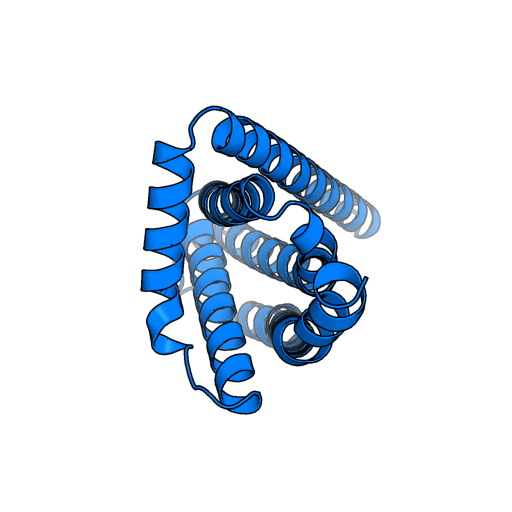 1
ATOM 766 C C . ILE A 1 99 ? 4.768 4.504 -10.414 1.00 91.12 99 ILE A C 1
ATOM 768 O O . ILE A 1 99 ? 5.007 4.148 -11.563 1.00 91.12 99 ILE A O 1
ATOM 772 N N . GLY A 1 100 ? 4.715 5.790 -10.071 1.00 93.19 100 GLY A N 1
ATOM 773 C CA . GLY A 1 100 ? 4.899 6.879 -11.021 1.00 93.19 100 GLY A CA 1
ATOM 774 C C . GLY A 1 100 ? 6.276 6.851 -11.680 1.00 93.19 100 GLY A C 1
ATOM 775 O O . GLY A 1 100 ? 6.353 6.988 -12.900 1.00 93.19 100 GLY A O 1
ATOM 776 N N . ALA A 1 101 ? 7.331 6.604 -10.897 1.00 93.88 101 ALA A N 1
ATOM 777 C CA . ALA A 1 101 ? 8.693 6.424 -11.395 1.00 93.88 101 ALA A CA 1
ATOM 778 C C . ALA A 1 101 ? 8.807 5.197 -12.314 1.00 93.88 101 ALA A C 1
ATOM 780 O O . ALA A 1 101 ? 9.335 5.313 -13.418 1.00 93.88 101 ALA A O 1
ATOM 781 N N . LEU A 1 102 ? 8.232 4.055 -11.914 1.00 91.25 102 LEU A N 1
ATOM 782 C CA . LEU A 1 102 ? 8.211 2.844 -12.741 1.00 91.25 102 LEU A CA 1
ATOM 783 C C . LEU A 1 102 ? 7.493 3.076 -14.076 1.00 91.25 102 LEU A C 1
ATOM 785 O O . LEU A 1 102 ? 7.980 2.660 -15.119 1.00 91.25 102 LEU A O 1
ATOM 789 N N . LEU A 1 103 ? 6.354 3.769 -14.066 1.00 92.56 103 LEU A N 1
ATOM 790 C CA . LEU A 1 103 ? 5.598 4.081 -15.281 1.00 92.56 103 LEU A CA 1
ATOM 791 C C . LEU A 1 103 ? 6.270 5.142 -16.160 1.00 92.56 103 LEU A C 1
ATOM 793 O O . LEU A 1 103 ? 5.988 5.189 -17.356 1.00 92.56 103 LEU A O 1
ATOM 797 N N . ALA A 1 104 ? 7.130 5.992 -15.596 1.00 93.69 104 ALA A N 1
ATOM 798 C CA . ALA A 1 104 ? 7.906 6.947 -16.379 1.00 93.69 104 ALA A CA 1
ATOM 799 C C . ALA A 1 104 ? 8.954 6.236 -17.252 1.00 93.69 104 ALA A C 1
ATOM 801 O O . ALA A 1 104 ? 9.113 6.602 -18.412 1.00 93.69 104 ALA A O 1
ATOM 802 N N . GLU A 1 105 ? 9.613 5.192 -16.739 1.00 90.62 105 GLU A N 1
ATOM 803 C CA . GLU A 1 105 ? 10.566 4.391 -17.529 1.00 90.62 105 GLU A CA 1
ATOM 804 C C . GLU A 1 105 ? 9.892 3.267 -18.327 1.00 90.62 105 GLU A C 1
ATOM 806 O O . GLU A 1 105 ? 10.318 2.922 -19.433 1.00 90.62 105 GLU A O 1
ATOM 811 N N . HIS A 1 106 ? 8.824 2.687 -17.781 1.00 89.44 106 HIS A N 1
ATOM 812 C CA . HIS A 1 106 ? 8.156 1.502 -18.313 1.00 89.44 106 HIS A CA 1
ATOM 813 C C . HIS A 1 106 ? 6.629 1.688 -18.343 1.00 89.44 106 HIS A C 1
ATOM 815 O O . HIS A 1 106 ? 5.898 1.027 -17.600 1.00 89.44 106 HIS A O 1
ATOM 821 N N . PRO A 1 107 ? 6.092 2.546 -19.231 1.00 86.25 107 PRO A N 1
ATOM 822 C CA . PRO A 1 107 ? 4.668 2.903 -19.237 1.00 86.25 107 PRO A CA 1
ATOM 823 C C . PRO A 1 107 ? 3.733 1.700 -19.425 1.00 86.25 107 PRO A C 1
ATOM 825 O O . PRO A 1 107 ? 2.638 1.659 -18.862 1.00 86.25 107 PRO A O 1
ATOM 828 N N . ASN A 1 108 ? 4.179 0.672 -20.152 1.00 84.81 108 ASN A N 1
ATOM 829 C CA . ASN A 1 108 ? 3.392 -0.536 -20.403 1.00 84.81 108 ASN A CA 1
ATOM 830 C C . ASN A 1 108 ? 3.172 -1.390 -19.139 1.00 84.81 108 ASN A C 1
ATOM 832 O O . ASN A 1 108 ? 2.242 -2.195 -19.102 1.00 84.81 108 ASN A O 1
ATOM 836 N N . PHE A 1 109 ? 3.966 -1.203 -18.075 1.00 85.31 109 PHE A N 1
ATOM 837 C CA . PHE A 1 109 ? 3.859 -1.990 -16.837 1.00 85.31 109 PHE A CA 1
AT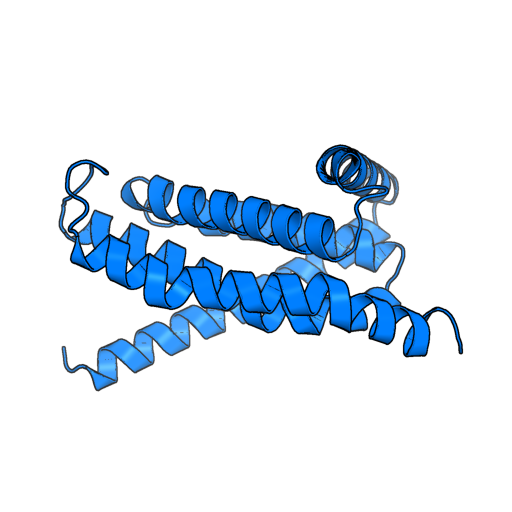OM 838 C C . PHE A 1 109 ? 2.571 -1.707 -16.052 1.00 85.31 109 PHE A C 1
ATOM 840 O O . PHE A 1 109 ? 2.210 -2.481 -15.163 1.00 85.31 109 PHE A O 1
ATOM 847 N N . ILE A 1 110 ? 1.812 -0.669 -16.422 1.00 83.69 110 ILE A N 1
ATOM 848 C CA . ILE A 1 110 ? 0.507 -0.361 -15.825 1.00 83.69 110 ILE A CA 1
ATOM 849 C C . ILE A 1 110 ? -0.465 -1.548 -15.869 1.00 83.69 110 ILE A C 1
ATOM 851 O O . ILE A 1 110 ? -1.238 -1.750 -14.931 1.00 83.69 110 ILE A O 1
ATOM 855 N N . VAL A 1 111 ? -0.382 -2.378 -16.914 1.00 82.00 111 VAL A N 1
ATOM 856 C CA . VAL A 1 111 ? -1.247 -3.555 -17.090 1.00 82.00 111 VAL A CA 1
ATOM 857 C C . VAL A 1 111 ? -0.936 -4.638 -16.049 1.00 82.00 111 VAL A C 1
ATOM 859 O O . VAL A 1 111 ? -1.838 -5.345 -15.607 1.00 82.00 111 VAL A O 1
ATOM 862 N N . GLY A 1 112 ? 0.321 -4.735 -15.605 1.00 80.56 112 GLY A N 1
ATOM 863 C CA . GLY A 1 112 ? 0.737 -5.625 -14.519 1.00 80.56 112 GLY A CA 1
ATOM 864 C C . GLY A 1 112 ? 0.447 -5.069 -13.119 1.00 80.56 112 GLY A C 1
ATOM 865 O O . GLY A 1 112 ? 0.254 -5.830 -12.174 1.00 80.56 112 GLY A O 1
ATOM 866 N N . LEU A 1 113 ? 0.366 -3.745 -12.974 1.00 80.44 113 LEU A N 1
ATOM 867 C CA . LEU A 1 113 ? 0.107 -3.092 -11.686 1.00 80.44 113 LEU A CA 1
ATOM 868 C C . LEU A 1 113 ? -1.371 -3.131 -11.275 1.00 80.44 113 LEU A C 1
ATOM 870 O O . LEU A 1 113 ? -1.703 -3.292 -10.099 1.00 80.44 113 LEU A O 1
ATOM 874 N N . LEU A 1 114 ? -2.274 -3.004 -12.248 1.00 81.12 114 LEU A N 1
ATOM 875 C CA . LEU A 1 114 ? -3.713 -2.907 -11.998 1.00 81.12 114 LEU A CA 1
ATOM 876 C C . LEU A 1 114 ? -4.308 -4.089 -11.194 1.00 81.12 114 LEU A C 1
ATOM 878 O O . LEU A 1 114 ? -5.071 -3.835 -10.259 1.00 81.12 114 LEU A O 1
ATOM 882 N N . PRO A 1 115 ? -3.995 -5.365 -11.510 1.00 83.38 115 PRO A N 1
ATOM 883 C CA . PRO A 1 115 ? -4.679 -6.517 -10.923 1.00 83.38 115 PRO A CA 1
ATOM 884 C C . PRO A 1 115 ? -4.552 -6.616 -9.399 1.00 83.38 115 PRO A C 1
ATOM 886 O O . PRO A 1 115 ? -5.549 -6.854 -8.719 1.00 83.38 115 PRO A O 1
ATOM 889 N N . HIS A 1 116 ? -3.349 -6.421 -8.851 1.00 86.56 116 HIS A N 1
ATOM 890 C CA . HIS A 1 116 ? -3.125 -6.503 -7.405 1.00 86.56 116 HIS A CA 1
ATOM 891 C C . HIS A 1 116 ? -3.505 -5.191 -6.702 1.00 86.56 116 HIS A C 1
ATOM 893 O O . HIS A 1 116 ? -4.123 -5.229 -5.635 1.00 86.56 116 HIS A O 1
ATOM 899 N N . GLY A 1 117 ? -3.241 -4.035 -7.328 1.00 83.56 117 GLY A N 1
ATOM 900 C CA . GLY A 1 117 ? -3.569 -2.718 -6.773 1.00 83.56 117 GLY A CA 1
ATOM 901 C C . GLY A 1 117 ? -5.066 -2.523 -6.500 1.00 83.56 117 GLY A C 1
ATOM 902 O O . GLY A 1 117 ? -5.436 -1.934 -5.483 1.00 83.56 117 GLY A O 1
ATOM 903 N N . ILE A 1 118 ? -5.945 -3.095 -7.335 1.00 86.00 118 ILE A N 1
ATOM 904 C CA . ILE A 1 118 ? -7.407 -3.087 -7.119 1.00 86.00 118 ILE A CA 1
ATOM 905 C C . ILE A 1 118 ? -7.801 -3.769 -5.799 1.00 86.00 118 ILE A C 1
ATOM 907 O O . ILE A 1 118 ? -8.834 -3.428 -5.225 1.00 86.00 118 ILE A O 1
ATOM 911 N N . ILE A 1 119 ? -7.000 -4.714 -5.306 1.00 90.94 119 ILE A N 1
ATOM 912 C CA . ILE A 1 119 ? -7.285 -5.497 -4.097 1.00 90.94 119 ILE A CA 1
ATOM 913 C C . ILE A 1 119 ? -6.564 -4.903 -2.882 1.00 90.94 119 ILE A C 1
ATOM 915 O O . ILE A 1 119 ? -7.162 -4.763 -1.810 1.00 90.94 119 ILE A O 1
ATOM 919 N N . GLU A 1 120 ? -5.303 -4.507 -3.051 1.00 88.94 120 GLU A N 1
ATOM 920 C CA . GLU A 1 120 ? -4.482 -3.938 -1.982 1.00 88.94 120 GLU A CA 1
ATOM 921 C C . GLU A 1 120 ? -5.023 -2.585 -1.495 1.00 88.94 120 GLU A C 1
ATOM 923 O O . GLU A 1 120 ? -5.170 -2.374 -0.287 1.00 88.94 120 GLU A O 1
ATOM 928 N N . ILE A 1 121 ? -5.391 -1.683 -2.413 1.00 85.50 121 ILE A N 1
ATOM 929 C CA . ILE A 1 121 ? -5.840 -0.328 -2.057 1.00 85.50 121 ILE A CA 1
ATOM 930 C C . ILE A 1 121 ? -7.083 -0.369 -1.145 1.00 85.50 121 ILE A C 1
ATOM 932 O O . ILE A 1 121 ? -7.068 0.282 -0.091 1.00 85.50 121 ILE A O 1
ATOM 936 N N . PRO A 1 122 ? -8.146 -1.146 -1.450 1.00 86.25 122 PRO A N 1
ATOM 937 C CA . PRO A 1 122 ? -9.255 -1.337 -0.520 1.00 86.25 122 PRO A CA 1
ATOM 938 C C . PRO A 1 122 ? -8.832 -1.909 0.835 1.00 86.25 122 PRO A C 1
ATOM 940 O O . PRO A 1 122 ? -9.336 -1.448 1.861 1.00 86.25 122 PRO A O 1
ATOM 943 N N . ALA A 1 123 ? -7.910 -2.877 0.869 1.00 91.00 123 ALA A N 1
ATOM 944 C CA . ALA A 1 123 ? -7.441 -3.481 2.116 1.00 91.00 123 ALA A CA 1
ATOM 945 C C . ALA A 1 123 ? -6.790 -2.435 3.038 1.00 91.00 123 ALA A C 1
ATOM 947 O O . ALA A 1 123 ? -7.140 -2.339 4.220 1.00 91.00 123 ALA A O 1
ATOM 948 N N . VAL A 1 124 ? -5.922 -1.588 2.481 1.00 87.88 124 VAL A N 1
ATOM 949 C CA . VAL A 1 124 ? -5.252 -0.504 3.216 1.00 87.88 124 VAL A CA 1
ATOM 950 C C . VAL A 1 124 ? -6.249 0.576 3.652 1.00 87.88 124 VAL A C 1
ATOM 952 O O . VAL A 1 124 ? -6.192 1.050 4.790 1.00 87.88 124 VAL A O 1
ATOM 955 N N . CYS A 1 125 ? -7.229 0.920 2.811 1.00 85.31 125 CYS A N 1
ATOM 956 C CA . CYS A 1 125 ? -8.301 1.853 3.181 1.00 85.31 125 CYS A CA 1
ATOM 957 C C . CYS A 1 125 ? -9.130 1.337 4.372 1.00 85.31 125 CYS A C 1
ATOM 959 O O . CYS A 1 125 ? -9.492 2.107 5.267 1.00 85.31 125 CYS A O 1
ATOM 961 N N . ILE A 1 126 ? -9.414 0.032 4.417 1.00 88.56 126 ILE A N 1
ATOM 962 C CA . ILE A 1 126 ? -10.118 -0.601 5.541 1.00 88.56 126 ILE A CA 1
ATOM 963 C C . ILE A 1 126 ? -9.247 -0.575 6.807 1.00 88.56 126 ILE A C 1
ATOM 965 O O . ILE A 1 126 ? -9.759 -0.270 7.889 1.00 88.56 126 ILE A O 1
ATOM 969 N N . ALA A 1 127 ? -7.940 -0.831 6.685 1.00 90.00 127 ALA A N 1
ATOM 970 C CA . ALA A 1 127 ? -6.990 -0.749 7.796 1.00 90.00 127 ALA A CA 1
ATOM 971 C C . ALA A 1 127 ? -6.930 0.668 8.402 1.00 90.00 127 ALA A C 1
ATOM 973 O O . ALA A 1 127 ? -7.044 0.832 9.622 1.00 90.00 127 ALA A O 1
ATOM 974 N N . LEU A 1 128 ? -6.862 1.704 7.558 1.00 85.88 128 LEU A N 1
ATOM 975 C CA . LEU A 1 128 ? -6.978 3.105 7.976 1.00 85.88 128 LEU A CA 1
ATOM 976 C C . LEU A 1 128 ? -8.296 3.359 8.718 1.00 85.88 128 LEU A C 1
ATOM 978 O O . LEU A 1 128 ? -8.298 3.925 9.815 1.00 85.88 128 LEU A O 1
ATOM 982 N N . ALA A 1 129 ? -9.423 2.975 8.111 1.00 84.69 129 ALA A N 1
ATOM 983 C CA . ALA A 1 129 ? -10.749 3.230 8.665 1.00 84.69 129 ALA A CA 1
ATOM 984 C C . ALA A 1 129 ? -10.915 2.588 10.050 1.00 84.69 129 ALA A C 1
ATOM 986 O O . ALA A 1 129 ? -11.553 3.173 10.933 1.00 84.69 129 ALA A O 1
ATOM 987 N N . LEU A 1 130 ? -10.298 1.423 10.264 1.00 87.00 130 LEU A N 1
ATOM 988 C CA . LEU A 1 130 ? -10.235 0.770 11.566 1.00 87.00 130 LEU A CA 1
ATOM 989 C C . LEU A 1 130 ? -9.426 1.593 12.580 1.00 87.00 130 LEU A C 1
ATOM 991 O O . LEU A 1 130 ? -9.931 1.856 13.674 1.00 87.00 130 LEU A O 1
ATOM 995 N N . GLY A 1 131 ? -8.225 2.051 12.214 1.00 85.06 131 GLY A N 1
ATOM 996 C CA . GLY A 1 131 ? -7.393 2.914 13.064 1.00 85.06 131 GLY A CA 1
ATOM 997 C C . GLY A 1 131 ? -8.104 4.206 13.473 1.00 85.06 131 GLY A C 1
ATOM 998 O O . GLY A 1 131 ? -8.178 4.567 14.649 1.00 85.06 131 GLY A O 1
ATOM 999 N N . TRP A 1 132 ? -8.757 4.851 12.509 1.00 82.00 132 TRP A N 1
ATOM 1000 C CA . TRP A 1 132 ? -9.597 6.020 12.748 1.00 82.00 132 TRP A CA 1
ATOM 1001 C C . TRP A 1 132 ? -10.795 5.724 13.664 1.00 82.00 132 TRP A C 1
ATOM 1003 O O . TRP A 1 132 ? -11.138 6.514 14.550 1.00 82.00 132 TRP A O 1
ATOM 1013 N N . HIS A 1 133 ? -11.453 4.578 13.472 1.00 83.50 133 HIS A N 1
ATOM 1014 C CA . HIS A 1 133 ? -12.562 4.148 14.322 1.00 83.50 133 HIS A CA 1
ATOM 1015 C C . HIS A 1 133 ? -12.121 3.926 15.777 1.00 83.50 133 HIS A C 1
ATOM 1017 O O . HIS A 1 133 ? -12.875 4.243 16.703 1.00 83.50 133 HIS A O 1
ATOM 1023 N N . ILE A 1 134 ? -10.912 3.402 15.991 1.00 81.94 134 ILE A N 1
ATOM 1024 C CA . ILE A 1 134 ? -10.295 3.273 17.317 1.00 81.94 134 ILE A CA 1
ATOM 1025 C C . ILE A 1 134 ? -10.039 4.667 17.914 1.00 81.94 134 ILE A C 1
ATOM 1027 O O . ILE A 1 134 ? -10.535 4.954 19.007 1.00 81.94 134 ILE A O 1
ATOM 1031 N N . TRP A 1 135 ? -9.409 5.583 17.166 1.00 78.62 135 TRP A N 1
ATOM 1032 C CA . TRP A 1 135 ? -9.172 6.965 17.618 1.00 78.62 135 TRP A CA 1
ATOM 1033 C C . TRP A 1 135 ? -10.469 7.667 18.061 1.00 78.62 135 TRP A C 1
ATOM 1035 O O . TRP A 1 135 ? -10.544 8.230 19.160 1.00 78.62 135 TRP A O 1
ATOM 1045 N N . ARG A 1 136 ? -11.544 7.573 17.260 1.00 79.12 136 ARG A N 1
ATOM 1046 C CA . ARG A 1 136 ? -12.843 8.218 17.549 1.00 79.12 136 ARG A CA 1
ATOM 1047 C C . ARG A 1 136 ? -13.522 7.718 18.820 1.00 79.12 136 ARG A C 1
ATOM 1049 O O . ARG A 1 136 ? -14.326 8.450 19.395 1.00 79.12 136 ARG A O 1
ATOM 1056 N N . ARG A 1 137 ? -13.211 6.505 19.281 1.00 79.75 137 ARG A N 1
ATOM 1057 C CA . ARG A 1 137 ? -13.717 5.982 20.560 1.00 79.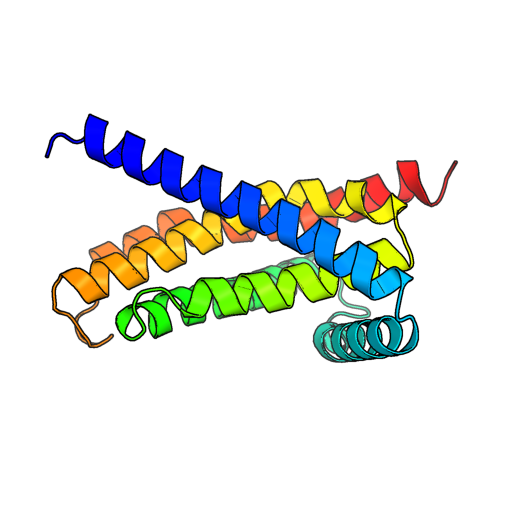75 137 ARG A CA 1
ATOM 1058 C C . ARG A 1 137 ? -13.028 6.609 21.778 1.00 79.75 137 ARG A C 1
ATOM 1060 O O 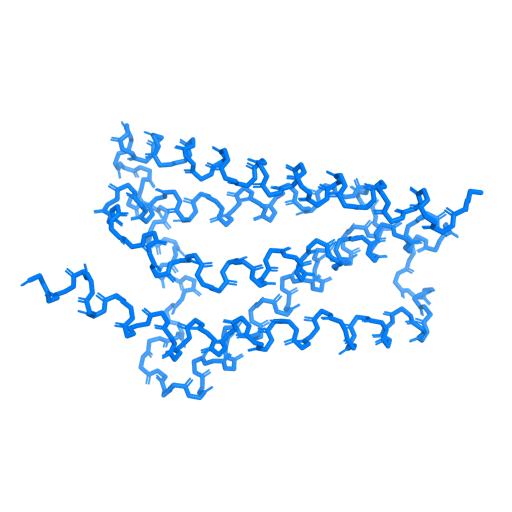. ARG A 1 137 ? -13.323 6.209 22.898 1.00 79.75 137 ARG A O 1
ATOM 1067 N N . LYS A 1 138 ? -12.122 7.581 21.580 1.00 69.88 138 LYS A N 1
ATOM 1068 C CA . LYS A 1 138 ? -11.189 8.099 22.601 1.00 69.88 138 LYS A CA 1
ATOM 1069 C C . LYS A 1 138 ? -10.316 6.990 23.205 1.00 69.88 138 LYS A C 1
ATOM 1071 O O . LYS A 1 138 ? -9.683 7.170 24.244 1.00 69.88 138 LYS A O 1
ATOM 1076 N N . GLU A 1 139 ? -10.231 5.858 22.513 1.00 65.31 139 GLU A N 1
ATOM 1077 C CA . GLU A 1 139 ? -9.317 4.755 22.770 1.00 65.31 139 GLU A CA 1
ATOM 1078 C C . GLU A 1 139 ? -7.972 5.133 22.127 1.00 65.31 139 GLU A C 1
ATOM 1080 O O . GLU A 1 139 ? -7.486 4.462 21.229 1.00 65.31 139 GLU A O 1
ATOM 1085 N N . LYS A 1 140 ? -7.397 6.272 22.558 1.00 60.81 140 LYS A N 1
ATOM 1086 C CA . LYS A 1 140 ? -6.175 6.891 21.999 1.00 60.81 140 LYS A CA 1
ATOM 1087 C C . LYS A 1 140 ? -4.906 6.053 22.219 1.00 60.81 140 LYS A C 1
ATOM 1089 O O . LYS A 1 140 ? -3.804 6.577 22.139 1.00 60.81 140 LYS A O 1
ATOM 1094 N N . THR A 1 141 ? -5.047 4.790 22.600 1.00 63.91 141 THR A N 1
ATOM 1095 C CA . THR A 1 141 ? -3.935 3.879 22.822 1.00 63.91 141 THR A CA 1
ATOM 1096 C C . THR A 1 141 ? -4.275 2.517 22.244 1.00 63.91 141 THR A C 1
ATOM 1098 O O . THR A 1 141 ? -5.391 2.017 22.398 1.00 63.91 141 THR A O 1
ATOM 1101 N N . TRP A 1 142 ? -3.284 1.888 21.619 1.00 65.56 142 TRP A N 1
ATOM 1102 C CA . TRP A 1 142 ? -3.379 0.516 21.116 1.00 65.56 142 TRP A CA 1
ATOM 1103 C C . TRP A 1 142 ? -3.744 -0.502 22.212 1.00 65.56 142 TRP A C 1
ATOM 1105 O O . TRP A 1 142 ? -4.371 -1.519 21.937 1.00 65.56 142 TRP A O 1
ATOM 1115 N N . LEU A 1 143 ? -3.461 -0.175 23.476 1.00 66.50 143 LEU A N 1
ATOM 1116 C CA . LEU A 1 143 ? -3.853 -0.950 24.659 1.00 66.50 143 LEU A CA 1
ATOM 1117 C C . LEU A 1 143 ? -5.375 -1.078 24.845 1.00 66.50 143 LEU A C 1
ATOM 1119 O O . LEU A 1 143 ? -5.832 -1.912 25.620 1.00 66.50 143 LEU A O 1
ATOM 1123 N N . LYS A 1 144 ? -6.171 -0.251 24.158 1.00 74.94 144 LYS A N 1
ATOM 1124 C CA . LYS A 1 144 ? -7.639 -0.293 24.210 1.00 74.94 144 LYS A CA 1
ATOM 1125 C C . LYS A 1 144 ? -8.270 -0.931 22.968 1.00 74.94 144 LYS A C 1
ATOM 1127 O O . LYS A 1 144 ? -9.496 -0.915 22.845 1.00 74.94 144 LYS A O 1
ATOM 1132 N N . ILE A 1 145 ? -7.464 -1.511 22.071 1.00 81.94 145 ILE A N 1
ATOM 1133 C CA . ILE A 1 145 ? -7.963 -2.267 20.917 1.00 81.94 145 ILE A CA 1
ATOM 1134 C C . ILE A 1 145 ? -8.803 -3.437 21.428 1.00 81.94 145 ILE A C 1
ATOM 1136 O O . ILE A 1 145 ? -8.353 -4.268 22.217 1.00 81.94 145 ILE A O 1
ATOM 1140 N N . LYS A 1 146 ? -10.054 -3.518 20.971 1.00 87.56 146 LYS A N 1
ATOM 1141 C CA . LYS A 1 146 ? -10.956 -4.594 21.384 1.00 87.56 146 LYS A CA 1
ATOM 1142 C C . LYS A 1 146 ? -10.704 -5.821 20.526 1.00 87.56 146 LYS A C 1
ATOM 1144 O O . LYS A 1 146 ? -10.447 -5.713 19.330 1.00 87.56 146 LYS A O 1
ATOM 1149 N N . ARG A 1 147 ? -10.928 -7.008 21.097 1.00 90.44 147 ARG A N 1
ATOM 1150 C CA . ARG A 1 147 ? -10.866 -8.291 20.371 1.00 90.44 147 ARG A CA 1
ATOM 1151 C C . ARG A 1 147 ? -11.647 -8.265 19.048 1.00 90.44 147 ARG A C 1
ATOM 1153 O O . ARG A 1 147 ? -11.193 -8.816 18.055 1.00 90.44 147 ARG A O 1
ATOM 1160 N N . ARG A 1 148 ? -12.799 -7.585 19.013 1.00 90.00 148 ARG A N 1
ATOM 1161 C CA . ARG A 1 148 ? -13.614 -7.421 17.795 1.00 90.00 148 ARG A CA 1
ATOM 1162 C C . ARG A 1 148 ? -12.896 -6.670 16.665 1.00 90.00 148 ARG A C 1
ATOM 1164 O O . ARG A 1 148 ? -13.137 -6.980 15.508 1.00 90.00 148 ARG A O 1
ATOM 1171 N N . ASP A 1 149 ? -12.038 -5.708 16.998 1.00 90.31 149 ASP A N 1
ATOM 1172 C CA . ASP A 1 149 ? -11.313 -4.877 16.033 1.00 90.31 149 ASP A CA 1
ATOM 1173 C C . ASP A 1 149 ? -10.201 -5.709 15.379 1.00 90.31 149 ASP A C 1
ATOM 1175 O O . ASP A 1 149 ? -10.059 -5.712 14.159 1.00 90.31 149 ASP A O 1
ATOM 1179 N N . VAL A 1 150 ? -9.501 -6.513 16.189 1.00 91.62 150 VAL A N 1
ATOM 1180 C CA . VAL A 1 150 ? -8.518 -7.500 15.714 1.00 91.62 150 VAL A CA 1
ATOM 1181 C C . VAL A 1 150 ? -9.190 -8.548 14.832 1.00 91.62 150 VAL A C 1
ATOM 1183 O O . VAL A 1 150 ? -8.745 -8.783 13.715 1.00 91.62 150 VAL A O 1
ATOM 1186 N N . ILE A 1 151 ? -10.296 -9.148 15.286 1.00 93.81 151 ILE A N 1
ATOM 1187 C CA . ILE A 1 151 ? -11.037 -10.140 14.489 1.00 93.81 151 ILE A CA 1
ATOM 1188 C C . ILE A 1 151 ? -11.503 -9.530 13.163 1.00 93.81 151 ILE A C 1
ATOM 1190 O O . ILE A 1 151 ? -11.423 -10.193 12.133 1.00 93.81 151 ILE A O 1
ATOM 1194 N N . PHE A 1 152 ? -11.972 -8.280 13.171 1.00 93.56 152 PHE A N 1
ATOM 1195 C CA . PHE A 1 152 ? -12.378 -7.589 11.952 1.00 93.56 152 PHE A CA 1
ATOM 1196 C C . PHE A 1 152 ? -11.204 -7.408 10.980 1.00 93.56 152 PHE A C 1
ATOM 1198 O O . PHE A 1 152 ? -11.347 -7.737 9.802 1.00 93.56 152 PHE A O 1
ATOM 1205 N N . PHE A 1 153 ? -10.040 -6.960 11.466 1.00 93.81 153 PHE A N 1
ATOM 1206 C CA . PHE A 1 153 ? -8.826 -6.840 10.654 1.00 93.81 153 PHE A CA 1
ATOM 1207 C C . PHE A 1 153 ? -8.413 -8.194 10.057 1.00 93.81 153 PHE A C 1
ATOM 1209 O O . PHE A 1 153 ? -8.232 -8.308 8.846 1.00 93.81 153 PHE A O 1
ATOM 1216 N N . MET A 1 154 ? -8.365 -9.240 10.887 1.00 96.38 154 MET A N 1
ATOM 1217 C CA . MET A 1 154 ? -7.980 -10.595 10.477 1.00 96.38 154 MET A CA 1
ATOM 1218 C C . MET A 1 154 ? -8.956 -11.231 9.483 1.00 96.38 154 MET A C 1
ATOM 1220 O O . MET A 1 154 ? -8.540 -12.029 8.655 1.00 96.38 154 MET A O 1
ATOM 1224 N N . LYS A 1 155 ? -10.252 -10.908 9.553 1.00 96.38 155 LYS A N 1
ATOM 1225 C CA . LYS A 1 155 ? -11.266 -11.455 8.634 1.00 96.38 155 LYS A CA 1
ATOM 1226 C C . LYS A 1 155 ? -11.466 -10.631 7.364 1.00 96.38 155 LYS A C 1
ATOM 1228 O O . LYS A 1 155 ? -12.135 -11.111 6.458 1.00 96.38 155 LYS A O 1
ATOM 1233 N N . THR A 1 156 ? -10.927 -9.413 7.308 1.00 93.69 156 THR A N 1
ATOM 1234 C CA . THR A 1 156 ? -11.191 -8.481 6.200 1.00 93.69 156 THR A CA 1
ATOM 1235 C C . THR A 1 156 ? -9.911 -8.054 5.498 1.00 93.69 156 THR A C 1
ATOM 1237 O O . THR A 1 156 ? -9.766 -8.294 4.308 1.00 93.69 156 THR A O 1
ATOM 1240 N N . VAL A 1 157 ? -8.963 -7.455 6.223 1.00 95.12 157 VAL A N 1
ATOM 1241 C CA . VAL A 1 157 ? -7.729 -6.916 5.632 1.00 95.12 157 VAL A CA 1
ATOM 1242 C C . VAL A 1 157 ? -6.790 -8.053 5.244 1.00 95.12 157 VAL A C 1
ATOM 1244 O O . VAL A 1 157 ? -6.335 -8.105 4.108 1.00 95.12 157 VAL A O 1
ATOM 1247 N N . VAL A 1 158 ? -6.552 -9.003 6.154 1.00 97.3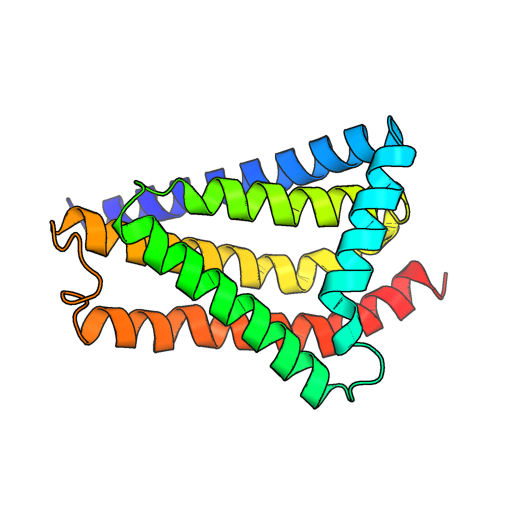8 158 VAL A N 1
ATOM 1248 C CA . VAL A 1 158 ? -5.602 -10.104 5.915 1.00 97.38 158 VAL A CA 1
ATOM 1249 C C . VAL A 1 158 ? -5.956 -10.937 4.673 1.00 97.38 158 VAL A C 1
ATOM 1251 O O . VAL A 1 158 ? -5.073 -11.107 3.837 1.00 97.38 158 VAL A O 1
ATOM 1254 N N . PRO A 1 159 ? -7.206 -11.403 4.464 1.00 97.62 159 PRO A N 1
ATOM 1255 C CA . PRO A 1 159 ? -7.545 -12.175 3.271 1.00 97.62 159 PRO A CA 1
ATOM 1256 C C . PRO A 1 159 ? -7.375 -11.379 1.976 1.00 97.62 159 PRO A C 1
ATOM 1258 O O . PRO A 1 159 ? -6.887 -11.928 0.995 1.00 97.62 159 PRO A O 1
ATOM 1261 N N . LEU A 1 160 ? -7.721 -10.086 1.974 1.00 96.50 160 LEU A N 1
ATOM 1262 C CA . LEU A 1 160 ? -7.521 -9.228 0.803 1.00 96.50 160 LEU A CA 1
ATOM 1263 C C . LEU A 1 160 ? -6.035 -9.099 0.454 1.00 96.50 160 LEU A C 1
ATOM 1265 O O . LEU A 1 160 ? -5.677 -9.231 -0.710 1.00 96.50 160 LEU A O 1
ATOM 1269 N N . LEU A 1 161 ? -5.168 -8.906 1.451 1.00 96.81 161 LEU A N 1
ATOM 1270 C CA . LEU A 1 161 ? -3.723 -8.816 1.229 1.00 96.81 161 LEU A CA 1
ATOM 1271 C C . LEU A 1 161 ? -3.116 -10.136 0.738 1.00 96.81 161 LEU A C 1
ATOM 1273 O O . LEU A 1 161 ? -2.211 -10.110 -0.089 1.00 96.81 161 LEU A O 1
ATOM 1277 N N . ILE A 1 162 ? -3.621 -11.282 1.208 1.00 97.62 162 ILE A N 1
ATOM 1278 C CA . ILE A 1 162 ? -3.208 -12.597 0.692 1.00 97.62 162 ILE A CA 1
ATOM 1279 C C . ILE A 1 162 ? -3.571 -12.711 -0.789 1.00 97.62 162 ILE A C 1
ATOM 1281 O O . ILE A 1 162 ? -2.727 -13.082 -1.600 1.00 97.62 162 ILE A O 1
ATOM 1285 N N . ILE A 1 163 ? -4.811 -12.367 -1.155 1.00 97.19 163 ILE A N 1
ATOM 1286 C CA . ILE A 1 163 ? -5.254 -12.418 -2.553 1.00 97.19 163 ILE A CA 1
ATOM 1287 C C . ILE A 1 163 ? -4.415 -11.460 -3.408 1.00 97.19 163 ILE A C 1
ATOM 1289 O O . ILE A 1 163 ? -3.971 -11.856 -4.481 1.00 97.19 163 ILE A O 1
ATOM 1293 N N . ALA A 1 164 ? -4.151 -10.240 -2.930 1.00 95.31 164 ALA A N 1
ATOM 1294 C CA . ALA A 1 164 ? -3.315 -9.270 -3.634 1.00 95.31 164 ALA A CA 1
ATOM 1295 C C . ALA A 1 164 ? -1.907 -9.822 -3.908 1.00 95.31 164 ALA A C 1
ATOM 1297 O O . ALA A 1 164 ? -1.466 -9.788 -5.052 1.00 95.31 164 ALA A O 1
ATOM 1298 N N . ALA A 1 165 ? -1.251 -10.416 -2.905 1.00 95.94 165 ALA A N 1
ATOM 1299 C CA . ALA A 1 165 ? 0.083 -10.996 -3.062 1.00 95.94 165 ALA A CA 1
ATOM 1300 C C . ALA A 1 165 ? 0.102 -12.194 -4.028 1.00 95.94 165 ALA A C 1
ATOM 1302 O O . ALA A 1 165 ? 1.018 -12.333 -4.837 1.00 95.94 165 ALA A O 1
ATOM 1303 N N . VAL A 1 166 ? -0.927 -13.049 -3.995 1.00 96.25 166 VAL A N 1
ATOM 1304 C CA . VAL A 1 166 ? -1.060 -14.157 -4.955 1.00 96.25 166 VAL A CA 1
ATOM 1305 C C . VAL A 1 166 ? -1.242 -13.622 -6.376 1.00 96.25 166 VAL A C 1
ATOM 1307 O O . VAL A 1 166 ? -0.597 -14.107 -7.303 1.00 96.25 166 VAL A O 1
ATOM 1310 N N . VAL A 1 167 ? -2.086 -12.606 -6.563 1.00 95.00 167 VAL A N 1
ATOM 1311 C CA . VAL A 1 167 ? -2.259 -11.953 -7.868 1.00 95.00 167 VAL A CA 1
ATOM 1312 C C . VAL A 1 167 ? -0.941 -11.329 -8.334 1.00 95.00 167 VAL A C 1
ATOM 1314 O O . VAL A 1 167 ? -0.562 -11.498 -9.490 1.00 95.00 167 VAL A O 1
ATOM 1317 N N . GLU A 1 168 ? -0.205 -10.679 -7.440 1.00 91.94 168 GLU A N 1
ATOM 1318 C CA . GLU A 1 168 ? 1.065 -10.030 -7.760 1.00 91.94 168 GLU A CA 1
ATOM 1319 C C . GLU A 1 168 ? 2.151 -11.016 -8.196 1.00 91.94 168 GLU A C 1
ATOM 1321 O O . GLU A 1 168 ? 2.891 -10.732 -9.131 1.00 91.94 168 GLU A O 1
ATOM 1326 N N . VAL A 1 169 ? 2.227 -12.196 -7.585 1.00 93.69 169 VAL A N 1
ATOM 1327 C CA . VAL A 1 169 ? 3.273 -13.170 -7.930 1.00 93.69 169 VAL A CA 1
ATOM 1328 C C . VAL A 1 169 ? 2.873 -14.096 -9.068 1.00 93.69 169 VAL A C 1
ATOM 1330 O O . VAL A 1 169 ? 3.702 -14.442 -9.905 1.00 93.69 169 VAL A O 1
ATOM 1333 N N . TYR A 1 170 ? 1.609 -14.507 -9.128 1.00 93.00 170 TYR A N 1
ATOM 1334 C CA . TYR A 1 170 ? 1.182 -15.531 -10.079 1.00 93.00 170 TYR A CA 1
ATOM 1335 C C . TYR A 1 170 ? 0.434 -14.975 -11.281 1.00 93.00 170 TYR A C 1
ATOM 1337 O O . TYR A 1 170 ? 0.418 -15.629 -12.315 1.00 93.00 170 TYR A O 1
ATOM 1345 N N . VAL A 1 171 ? -0.180 -13.796 -11.204 1.00 90.88 171 VAL A N 1
ATOM 1346 C CA . VAL A 1 171 ? -0.970 -13.247 -12.320 1.00 90.88 171 VAL A CA 1
ATOM 1347 C C . VAL A 1 171 ? -0.204 -12.134 -13.026 1.00 90.88 171 VAL A C 1
ATOM 1349 O O . VAL A 1 171 ? -0.078 -12.164 -14.252 1.00 90.88 171 VAL A O 1
ATOM 1352 N N . THR A 1 172 ? 0.368 -11.196 -12.271 1.00 89.31 172 THR A N 1
ATOM 1353 C CA . THR A 1 172 ? 1.098 -10.049 -12.828 1.00 89.31 172 THR A CA 1
ATOM 1354 C C . THR A 1 172 ? 2.223 -10.453 -13.792 1.00 89.31 172 THR A C 1
ATOM 1356 O O . THR A 1 172 ? 2.238 -9.911 -14.899 1.00 89.31 172 THR A O 1
ATOM 1359 N N . PRO A 1 173 ? 3.116 -11.425 -13.493 1.00 86.75 173 PRO A N 1
ATOM 1360 C CA . PRO A 1 173 ? 4.201 -11.766 -14.416 1.00 86.75 173 PRO A CA 1
ATOM 1361 C C . PRO A 1 173 ? 3.703 -12.381 -15.726 1.00 86.75 173 PRO A C 1
ATOM 1363 O O . PRO A 1 173 ? 4.273 -12.117 -16.781 1.00 86.75 173 PRO A O 1
ATOM 1366 N N . HIS A 1 174 ? 2.606 -13.146 -15.691 1.00 87.06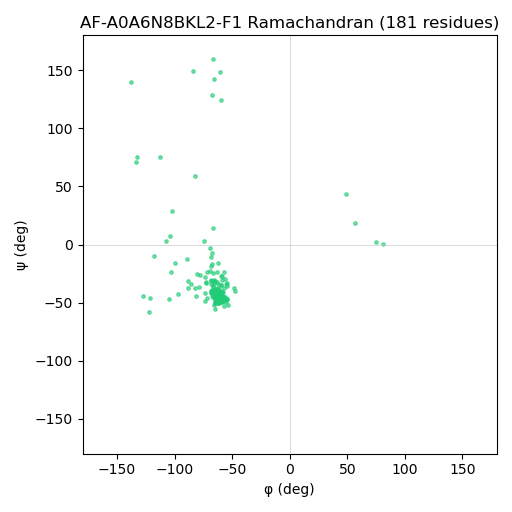 174 HIS A N 1
ATOM 1367 C CA . HIS A 1 174 ? 1.997 -13.713 -16.898 1.00 87.06 174 HIS A CA 1
ATOM 1368 C C . HIS A 1 174 ? 1.393 -12.622 -17.784 1.00 87.06 174 HIS A C 1
ATOM 1370 O O . HIS A 1 174 ? 1.538 -12.673 -19.004 1.00 87.06 174 HIS A O 1
ATOM 1376 N N . ILE A 1 175 ? 0.758 -11.612 -17.181 1.00 85.38 175 ILE A N 1
ATOM 1377 C CA . ILE A 1 175 ? 0.241 -10.446 -17.906 1.00 85.38 175 ILE A CA 1
ATOM 1378 C C . ILE A 1 175 ? 1.397 -9.661 -18.535 1.00 85.38 175 ILE A C 1
ATOM 1380 O O . ILE A 1 175 ? 1.357 -9.366 -19.728 1.00 85.38 175 ILE A O 1
ATOM 1384 N N . ILE A 1 176 ? 2.449 -9.373 -17.767 1.00 84.75 176 ILE A N 1
ATOM 1385 C CA . ILE A 1 176 ? 3.637 -8.667 -18.267 1.00 84.75 176 ILE A CA 1
ATOM 1386 C C . ILE A 1 176 ? 4.281 -9.452 -19.420 1.00 84.75 176 ILE A C 1
ATOM 1388 O O . ILE A 1 176 ? 4.537 -8.896 -20.485 1.00 84.75 176 ILE A O 1
ATOM 1392 N N . SER A 1 177 ? 4.481 -10.761 -19.261 1.00 83.06 177 SER A N 1
ATOM 1393 C CA . SER A 1 177 ? 5.059 -11.606 -20.310 1.00 83.06 177 SER A CA 1
ATOM 1394 C C . SER A 1 177 ? 4.217 -11.599 -21.589 1.00 83.06 177 SER A C 1
ATOM 1396 O O . SER A 1 177 ? 4.763 -11.424 -22.677 1.00 83.06 177 SER A O 1
ATOM 1398 N N . ARG A 1 178 ? 2.891 -11.731 -21.463 1.00 81.00 178 ARG A N 1
ATOM 1399 C CA . ARG A 1 178 ? 1.961 -11.844 -22.595 1.00 81.00 178 ARG A CA 1
ATOM 1400 C C . ARG A 1 178 ? 1.756 -10.540 -23.366 1.00 81.00 178 ARG A C 1
ATOM 1402 O O . ARG A 1 178 ? 1.496 -10.613 -24.558 1.00 81.00 178 ARG A O 1
ATOM 1409 N N . TYR A 1 179 ? 1.800 -9.390 -22.693 1.00 76.44 179 TYR A N 1
ATOM 1410 C CA . TYR A 1 179 ? 1.399 -8.105 -23.283 1.00 76.44 179 TYR A CA 1
ATOM 1411 C C . TYR A 1 179 ? 2.526 -7.069 -23.372 1.00 76.44 179 TYR A C 1
ATOM 1413 O O . TYR A 1 179 ? 2.324 -6.021 -23.978 1.00 76.44 179 TYR A O 1
ATOM 1421 N N . ILE A 1 180 ? 3.686 -7.322 -22.756 1.00 74.88 180 ILE A N 1
ATOM 1422 C CA . ILE A 1 180 ? 4.805 -6.366 -22.714 1.00 74.88 180 ILE A CA 1
ATOM 1423 C C . ILE A 1 180 ? 6.075 -6.959 -23.331 1.00 74.88 180 ILE A C 1
ATOM 1425 O O . ILE A 1 180 ? 6.734 -6.281 -24.112 1.00 74.88 180 ILE A O 1
ATOM 1429 N N . ILE A 1 181 ? 6.428 -8.204 -22.991 1.00 65.94 181 ILE A N 1
ATOM 1430 C CA . ILE A 1 181 ? 7.687 -8.834 -23.441 1.00 65.94 181 ILE A CA 1
ATOM 1431 C C . ILE A 1 181 ? 7.523 -9.547 -24.792 1.00 65.94 181 ILE A C 1
ATOM 1433 O O . ILE A 1 181 ? 8.468 -9.595 -25.574 1.00 65.94 181 ILE A O 1
ATOM 1437 N N . LEU A 1 182 ? 6.333 -10.085 -25.073 1.00 55.94 182 LEU A N 1
ATOM 1438 C CA . LEU A 1 182 ? 6.000 -10.771 -26.324 1.00 55.94 182 LEU A CA 1
ATOM 1439 C C . LEU A 1 182 ? 4.962 -9.960 -27.130 1.00 55.94 182 LEU A C 1
ATOM 1441 O O . LEU A 1 182 ? 3.783 -10.316 -27.089 1.00 55.94 182 LEU A O 1
ATOM 1445 N N . PRO A 1 183 ? 5.340 -8.852 -27.794 1.00 48.66 183 PRO A N 1
ATOM 1446 C CA . PRO A 1 183 ? 4.486 -8.214 -28.794 1.00 48.66 183 PRO A CA 1
ATOM 1447 C C . PRO A 1 183 ? 4.370 -9.053 -30.076 1.00 48.66 183 PRO A C 1
ATOM 1449 O O . PRO A 1 183 ? 5.382 -9.668 -30.489 1.00 48.66 183 PRO A O 1
#

Solvent-accessible surface area (backbone atoms only — not comparable to full-atom values): 9305 Å² total; per-residue (Å²): 135,59,70,67,63,52,50,53,52,50,52,51,50,54,50,51,50,52,53,50,48,53,52,43,25,56,52,29,21,53,50,18,63,74,35,57,78,54,22,53,52,50,50,52,54,46,48,64,76,45,50,92,50,66,89,51,54,68,68,58,37,24,52,51,48,26,49,54,52,48,52,51,28,49,50,31,15,54,50,7,23,73,52,82,50,52,44,54,56,55,52,46,51,55,54,22,42,50,51,5,26,48,37,44,80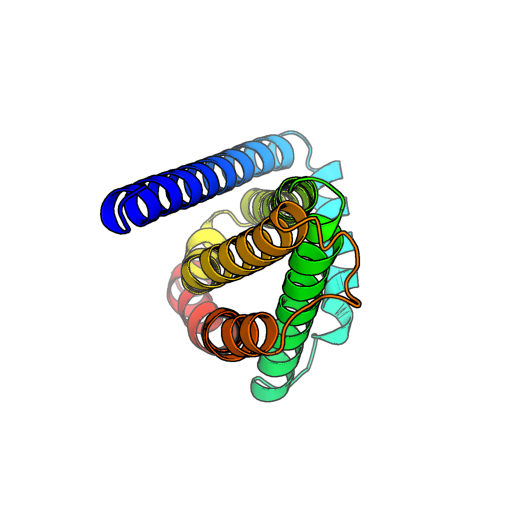,37,60,75,52,54,72,35,47,49,72,20,49,70,37,37,52,57,25,41,53,50,29,34,52,50,11,37,54,39,27,74,69,69,36,66,44,80,90,61,65,49,72,67,56,55,52,48,42,60,72,50,32,49,55,32,35,47,52,17,19,46,35,48,57,69,45,21,56,54,47,37,45,59,71,65,75,50,122

Secondary structure (DSSP, 8-state):
--HHHHHHHHHHHHHHHHHHHHHHHHHHHHHHHH-HHHHHHHHHHHHHHHGGGTT--HHHHHHHHHHHHHHHHHHHHHHHTTSTTHHHHHHHHHHHHHHHHHHHH-GGGHHHHHHHHHHHHHHHHHHHHHHHHHHHTT--SGGG--HHHHHHHHHHHHHHHHHHHHIIIIIHHHHHIIIII--

pLDDT: mean 86.53, std 8.8, range [48.66, 97.62]

Mean predicted aligned error: 5.68 Å